Protein AF-A0AAP0MZZ5-F1 (afdb_monomer_lite)

Foldseek 3Di:
DDDDDDDPDPPPDDDDQDPVCVVVVVGPDDPVPPDDDDPDDDDDDDDDDDDDDDDDDDDDDDDPDDPPDPDCPVVDDPPDPPPPDDDPDDPVPDDPPPPPPQPPVRVVVVVVVVVVVVVVVCLVVLNDPVSVVVVVVVVVVVVVVVVVVVVVVVVVVVVVVVVVVVVVVVVVVVVVVVVVVVVVVVVVVVVVVVVVVD

Structure (mmCIF, N/CA/C/O backbone):
data_AF-A0AAP0MZZ5-F1
#
_entry.id   AF-A0AAP0MZZ5-F1
#
loop_
_atom_site.group_PDB
_atom_site.id
_atom_site.type_symbol
_atom_site.label_atom_id
_atom_site.label_alt_id
_atom_site.label_comp_id
_atom_site.label_asym_id
_atom_site.label_entity_id
_atom_site.label_seq_id
_atom_site.pdbx_PDB_ins_code
_atom_site.Cartn_x
_atom_site.Cartn_y
_atom_site.Cartn_z
_atom_site.occupancy
_atom_site.B_iso_or_equiv
_atom_site.auth_seq_id
_atom_site.auth_comp_id
_atom_site.auth_asym_id
_atom_site.auth_atom_id
_atom_site.pdbx_PDB_model_num
ATOM 1 N N . MET A 1 1 ? 28.006 -29.668 0.188 1.00 57.88 1 MET A N 1
ATOM 2 C CA . MET A 1 1 ? 26.556 -29.628 0.490 1.00 57.88 1 MET A CA 1
ATOM 3 C C . MET A 1 1 ? 25.792 -30.106 -0.740 1.00 57.88 1 MET A C 1
ATOM 5 O O . MET A 1 1 ? 25.868 -29.450 -1.772 1.00 57.88 1 MET A O 1
ATOM 9 N N . GLY A 1 2 ? 25.145 -31.272 -0.679 1.00 54.59 2 GLY A N 1
ATOM 10 C CA . GLY A 1 2 ? 24.440 -31.849 -1.829 1.00 54.59 2 GLY A CA 1
ATOM 11 C C . GLY A 1 2 ? 23.126 -31.117 -2.100 1.00 54.59 2 GLY A C 1
ATOM 12 O O . GLY A 1 2 ? 22.196 -31.213 -1.307 1.00 54.59 2 GLY A O 1
ATOM 13 N N . ARG A 1 3 ? 23.039 -30.373 -3.208 1.00 67.75 3 ARG A N 1
ATOM 14 C CA . ARG A 1 3 ? 21.778 -29.770 -3.660 1.00 67.75 3 ARG A CA 1
ATOM 15 C C . ARG A 1 3 ? 21.001 -30.814 -4.463 1.00 67.75 3 ARG A C 1
ATOM 17 O O . ARG A 1 3 ? 21.426 -31.205 -5.546 1.00 67.75 3 ARG A O 1
ATOM 24 N N . GLY A 1 4 ? 19.899 -31.307 -3.899 1.00 72.94 4 GLY A N 1
ATOM 25 C CA . GLY A 1 4 ? 19.034 -32.300 -4.540 1.00 72.94 4 GLY A CA 1
ATOM 26 C C . GLY A 1 4 ? 18.416 -31.791 -5.849 1.00 72.94 4 GLY A C 1
ATOM 27 O O . GLY A 1 4 ? 18.113 -30.607 -5.986 1.00 72.94 4 GLY A O 1
ATOM 28 N N . LYS A 1 5 ? 18.220 -32.699 -6.817 1.00 71.44 5 LYS A N 1
ATOM 29 C CA . LYS A 1 5 ? 17.565 -32.411 -8.105 1.00 71.44 5 LYS A CA 1
ATOM 30 C C . LYS A 1 5 ? 16.098 -32.020 -7.883 1.00 71.44 5 LYS A C 1
ATOM 32 O O . LYS A 1 5 ? 15.286 -32.847 -7.470 1.00 71.44 5 LYS A O 1
ATOM 37 N N . PHE A 1 6 ? 15.762 -30.769 -8.190 1.00 70.62 6 PHE A N 1
ATOM 38 C CA . PHE A 1 6 ? 14.401 -30.235 -8.152 1.00 70.62 6 PHE A CA 1
ATOM 39 C C . PHE A 1 6 ? 13.518 -30.950 -9.189 1.00 70.62 6 PHE A C 1
ATOM 41 O O . PHE A 1 6 ? 13.798 -30.916 -10.388 1.00 70.62 6 PHE A O 1
ATOM 48 N N . LYS A 1 7 ? 12.456 -31.630 -8.738 1.00 71.81 7 LYS A N 1
ATOM 49 C CA . LYS A 1 7 ? 11.465 -32.253 -9.625 1.00 71.81 7 LYS A CA 1
ATOM 50 C C . LYS A 1 7 ? 10.518 -31.165 -10.138 1.00 71.81 7 LYS A C 1
ATOM 52 O O . LYS A 1 7 ? 9.590 -30.783 -9.437 1.00 71.81 7 LYS A O 1
ATOM 57 N N . GLY A 1 8 ? 10.741 -30.695 -11.363 1.00 64.88 8 GLY A N 1
ATOM 58 C CA . GLY A 1 8 ? 9.966 -29.636 -12.025 1.00 64.88 8 GLY A CA 1
ATOM 59 C C . GLY A 1 8 ? 8.551 -30.023 -12.470 1.00 64.88 8 GLY A C 1
ATOM 60 O O . GLY A 1 8 ? 8.112 -29.575 -13.524 1.00 64.88 8 GLY A O 1
ATOM 61 N N . LYS A 1 9 ? 7.825 -30.859 -11.715 1.00 74.25 9 LYS A N 1
ATOM 62 C CA . LYS A 1 9 ? 6.384 -30.981 -11.966 1.00 74.25 9 LYS A CA 1
ATOM 63 C C . LYS A 1 9 ? 5.712 -29.731 -11.391 1.00 74.25 9 LYS A C 1
ATOM 65 O O . LYS A 1 9 ? 5.984 -29.423 -10.229 1.00 74.25 9 LYS A O 1
ATOM 70 N N . PRO A 1 10 ? 4.854 -29.024 -12.148 1.00 69.50 10 PRO A N 1
ATOM 71 C CA . PRO A 1 10 ? 4.054 -27.951 -11.583 1.00 69.50 10 PRO A CA 1
ATOM 72 C C . PRO A 1 10 ? 3.202 -28.582 -10.487 1.00 69.50 10 PRO A C 1
ATOM 74 O O . PRO A 1 10 ? 2.334 -29.411 -10.760 1.00 69.50 10 PRO A O 1
ATOM 77 N N . THR A 1 11 ? 3.516 -28.273 -9.230 1.00 68.19 11 THR A N 1
ATOM 78 C CA . THR A 1 11 ? 2.651 -28.585 -8.094 1.00 68.19 11 THR A CA 1
ATOM 79 C C . THR A 1 11 ? 1.260 -28.111 -8.478 1.00 68.19 11 THR A C 1
ATOM 81 O O . THR A 1 11 ? 1.087 -26.917 -8.719 1.00 68.19 11 THR A O 1
ATOM 84 N N . GLY A 1 12 ? 0.326 -29.056 -8.640 1.00 70.88 12 GLY A N 1
ATOM 85 C CA . GLY A 1 12 ? -1.012 -28.791 -9.162 1.00 70.88 12 GLY A CA 1
ATOM 86 C C . GLY A 1 12 ? -1.601 -27.545 -8.515 1.00 70.88 12 GLY A C 1
ATOM 87 O O . GLY A 1 12 ? -1.450 -27.352 -7.305 1.00 70.88 12 GLY A O 1
ATOM 88 N N . GLN A 1 13 ? -2.194 -26.674 -9.335 1.00 73.88 13 GLN A N 1
ATOM 89 C CA . GLN A 1 13 ? -2.745 -25.411 -8.861 1.00 73.88 13 GLN A CA 1
ATOM 90 C C . GLN A 1 13 ? -3.682 -25.677 -7.682 1.00 73.88 13 GLN A C 1
ATOM 92 O O . GLN A 1 13 ? -4.690 -26.375 -7.811 1.00 73.88 13 GLN A O 1
ATOM 97 N N . ARG A 1 14 ? -3.313 -25.147 -6.514 1.00 74.88 14 ARG A N 1
ATOM 98 C CA . ARG A 1 14 ? -4.142 -25.219 -5.316 1.00 74.88 14 ARG A CA 1
ATOM 99 C C . ARG A 1 14 ? -5.280 -24.228 -5.509 1.00 74.88 14 ARG A C 1
ATOM 101 O O . ARG A 1 14 ? -5.053 -23.025 -5.501 1.00 74.88 14 ARG A O 1
ATOM 108 N N . GLN A 1 15 ? -6.477 -24.751 -5.734 1.00 74.81 15 GLN A N 1
ATOM 109 C CA . GLN A 1 15 ? -7.699 -23.958 -5.773 1.00 74.81 15 GLN A CA 1
ATOM 110 C C . GLN A 1 15 ? -8.111 -23.697 -4.323 1.00 74.81 15 GLN A C 1
ATOM 112 O O . GLN A 1 15 ? -8.505 -24.628 -3.618 1.00 74.81 15 GLN A O 1
ATOM 117 N N . PHE A 1 16 ? -7.948 -22.461 -3.862 1.00 78.44 16 PHE A N 1
ATOM 118 C CA . PHE A 1 16 ? -8.482 -22.020 -2.578 1.00 78.44 16 PHE A CA 1
ATOM 119 C C . PHE A 1 16 ? -9.915 -21.541 -2.800 1.00 78.44 16 PHE A C 1
ATOM 121 O O . PHE A 1 16 ? -10.181 -20.866 -3.789 1.00 78.44 16 PHE A O 1
ATOM 128 N N . SER A 1 17 ? -10.838 -21.909 -1.911 1.00 84.94 17 SER A N 1
ATOM 129 C CA . SER A 1 17 ? -12.197 -21.365 -1.945 1.00 84.94 17 SER A CA 1
ATOM 130 C C . SER A 1 17 ? -12.145 -19.862 -1.699 1.00 84.94 17 SER A C 1
ATOM 132 O O . SER A 1 17 ? -11.552 -19.430 -0.705 1.00 84.94 17 SER A O 1
ATOM 134 N N . THR A 1 18 ? -12.753 -19.086 -2.590 1.00 86.12 18 THR A N 1
ATOM 135 C CA . THR A 1 18 ? -12.927 -17.644 -2.396 1.00 86.12 18 THR A CA 1
ATOM 136 C C . THR A 1 18 ? -14.015 -17.381 -1.345 1.00 86.12 18 THR A C 1
ATOM 138 O O . THR A 1 18 ? -14.820 -18.275 -1.068 1.00 86.12 18 THR A O 1
ATOM 141 N N . PRO A 1 19 ? -14.058 -16.192 -0.715 1.00 80.44 19 PRO A N 1
ATOM 142 C CA . PRO A 1 19 ? -15.137 -15.849 0.215 1.00 80.44 19 PRO A CA 1
ATOM 143 C C . PRO A 1 19 ? -16.525 -15.933 -0.442 1.00 80.44 19 PRO A C 1
ATOM 145 O O . PRO A 1 19 ? -17.467 -16.404 0.190 1.00 80.44 19 PRO A O 1
ATOM 148 N N . GLU A 1 20 ? -16.636 -15.581 -1.725 1.00 78.06 20 GLU A N 1
ATOM 149 C CA . GLU A 1 20 ? -17.871 -15.715 -2.508 1.00 78.06 20 GLU A CA 1
ATOM 150 C C . GLU A 1 20 ? -18.295 -17.188 -2.671 1.00 78.06 20 GLU A C 1
ATOM 152 O O . GLU A 1 20 ? -19.466 -17.512 -2.489 1.00 78.06 20 GLU A O 1
ATOM 157 N N . ASP A 1 21 ? -17.350 -18.111 -2.892 1.00 81.31 21 ASP A N 1
ATOM 158 C CA . ASP A 1 21 ? -17.635 -19.558 -2.982 1.00 81.31 21 ASP A CA 1
ATOM 159 C C . ASP A 1 21 ? -18.078 -20.175 -1.643 1.00 81.31 21 ASP A C 1
ATOM 161 O O . ASP A 1 21 ? -18.761 -21.206 -1.603 1.00 81.31 21 ASP A O 1
ATOM 165 N N . ILE A 1 22 ? -17.637 -19.588 -0.525 1.00 78.94 22 ILE A N 1
ATOM 166 C CA . ILE A 1 22 ? -18.032 -20.019 0.821 1.00 78.94 22 ILE A CA 1
ATOM 167 C C . ILE A 1 22 ? -19.479 -19.594 1.090 1.00 78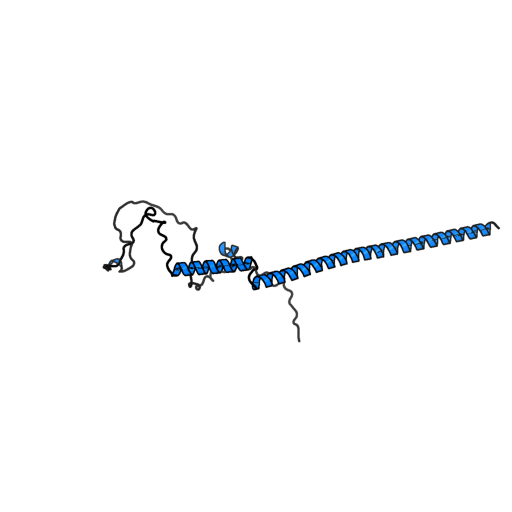.94 22 ILE A C 1
ATOM 169 O O . ILE A 1 22 ? -20.260 -20.422 1.563 1.00 78.94 22 ILE A O 1
ATOM 173 N N . LEU A 1 23 ? -19.843 -18.358 0.728 1.00 77.31 23 LEU A N 1
ATOM 174 C CA . LEU A 1 23 ? -21.210 -17.831 0.832 1.00 77.31 23 LEU A CA 1
ATOM 175 C C . LEU A 1 23 ? -22.181 -18.567 -0.101 1.00 77.31 23 LEU A C 1
ATOM 177 O O . LEU A 1 23 ? -23.267 -18.953 0.320 1.00 77.31 23 LEU A O 1
ATOM 181 N N . ALA A 1 24 ? -21.761 -18.854 -1.335 1.00 82.69 24 ALA A N 1
ATOM 182 C CA . ALA A 1 24 ? -22.555 -19.605 -2.308 1.00 82.69 24 ALA A CA 1
ATOM 183 C C . ALA A 1 24 ? -22.687 -21.107 -1.975 1.00 82.69 24 ALA A C 1
ATOM 185 O O . ALA A 1 24 ? -23.374 -21.846 -2.680 1.00 82.69 24 ALA A O 1
ATOM 186 N N . GLY A 1 25 ? -21.997 -21.604 -0.940 1.00 75.12 25 GLY A N 1
ATOM 187 C CA . GLY A 1 25 ? -22.041 -23.012 -0.538 1.00 75.12 25 GLY A CA 1
ATOM 188 C C . GLY A 1 25 ? -21.439 -23.995 -1.555 1.00 75.12 25 GLY A C 1
ATOM 189 O O . GLY A 1 25 ? -21.526 -25.210 -1.357 1.00 75.12 25 GLY A O 1
ATOM 190 N N . THR A 1 26 ? -20.799 -23.496 -2.617 1.00 78.38 26 THR A N 1
ATOM 191 C CA . THR A 1 26 ? -20.105 -24.270 -3.664 1.00 78.38 26 THR A CA 1
ATOM 192 C C . THR A 1 26 ? -18.665 -24.615 -3.281 1.00 78.38 26 THR A C 1
ATOM 194 O O . THR A 1 26 ? -17.947 -25.262 -4.051 1.00 78.38 26 THR A O 1
ATOM 197 N N . SER A 1 27 ? -18.228 -24.214 -2.081 1.00 76.12 27 SER A N 1
ATOM 198 C CA . SER A 1 27 ? -16.890 -24.506 -1.576 1.00 76.12 27 SER A CA 1
ATOM 199 C C . SER A 1 27 ? -16.548 -26.000 -1.682 1.00 76.12 27 SER A C 1
ATOM 201 O O . SER A 1 27 ? -17.336 -26.883 -1.341 1.00 76.12 27 SER A O 1
ATOM 203 N N . ARG A 1 28 ? -15.315 -26.302 -2.103 1.00 70.75 28 ARG A N 1
ATOM 204 C CA . ARG A 1 28 ? -14.790 -27.676 -2.236 1.00 70.75 28 ARG A CA 1
ATOM 205 C C . ARG A 1 28 ? -14.528 -28.366 -0.886 1.00 70.75 28 ARG A C 1
ATOM 207 O O . ARG A 1 28 ? -13.873 -29.408 -0.843 1.00 70.75 28 ARG A O 1
ATOM 214 N N . ARG A 1 29 ? -14.977 -27.779 0.228 1.00 70.25 29 ARG A N 1
ATOM 215 C CA . ARG A 1 29 ? -14.781 -28.318 1.575 1.00 70.25 29 ARG A CA 1
ATOM 216 C C . ARG A 1 29 ? -15.769 -29.473 1.803 1.00 70.25 29 ARG A C 1
ATOM 218 O O . ARG A 1 29 ? -16.969 -29.288 1.609 1.00 70.25 29 ARG A O 1
ATOM 225 N N . PRO A 1 30 ? -15.309 -30.661 2.234 1.00 71.44 30 PRO A N 1
ATOM 226 C CA . PRO A 1 30 ? -16.205 -31.784 2.490 1.00 71.44 30 PRO A CA 1
ATOM 227 C C . PRO A 1 30 ? -17.208 -31.432 3.597 1.00 71.44 30 PRO A C 1
ATOM 229 O O . PRO A 1 30 ? -16.825 -30.977 4.677 1.00 71.44 30 PRO A O 1
ATOM 232 N N . ARG A 1 31 ? -18.502 -31.673 3.333 1.00 63.31 31 ARG A N 1
ATOM 233 C CA . ARG A 1 31 ? -19.625 -31.401 4.256 1.00 63.31 31 ARG A CA 1
ATOM 234 C C . ARG A 1 31 ? -19.477 -32.088 5.624 1.00 63.31 31 ARG A C 1
ATOM 236 O O . ARG A 1 31 ? -20.046 -31.612 6.597 1.00 63.31 31 ARG A O 1
ATOM 243 N N . THR A 1 32 ? -18.687 -33.157 5.709 1.00 63.19 32 THR A N 1
ATOM 244 C CA . THR A 1 32 ? -18.402 -33.917 6.939 1.00 63.19 32 THR A CA 1
ATOM 245 C C . THR A 1 32 ? -17.415 -33.227 7.883 1.00 63.19 32 THR A C 1
ATOM 247 O O . THR A 1 32 ? -17.332 -33.601 9.046 1.00 63.19 32 THR A O 1
ATOM 250 N N . PHE A 1 33 ? -16.695 -32.196 7.424 1.00 59.09 33 PHE A N 1
ATOM 251 C CA . PHE A 1 33 ? -15.831 -31.370 8.277 1.00 59.09 33 PHE A CA 1
ATOM 252 C C . PHE A 1 33 ? -16.601 -30.199 8.915 1.00 59.09 33 PHE A C 1
ATOM 254 O O . PHE A 1 33 ? -16.008 -29.213 9.353 1.00 59.09 33 PHE A O 1
ATOM 261 N N . LYS A 1 34 ? -17.937 -30.252 8.941 1.00 64.62 34 LYS A N 1
ATOM 262 C CA . LYS A 1 34 ? -18.728 -29.437 9.864 1.00 64.62 34 LYS A CA 1
ATOM 263 C C . LYS A 1 34 ? -18.591 -30.070 11.247 1.00 64.62 34 LYS A C 1
ATOM 265 O O . LYS A 1 34 ? -19.308 -31.011 11.560 1.00 64.62 34 LYS A O 1
ATOM 270 N N . ARG A 1 35 ? -17.629 -29.600 12.040 1.00 54.31 35 ARG A N 1
ATOM 271 C CA . ARG A 1 35 ? -17.485 -30.026 13.431 1.00 54.31 35 ARG A CA 1
ATOM 272 C C . ARG A 1 35 ? -17.121 -28.843 14.321 1.00 54.31 35 ARG A C 1
ATOM 274 O O . ARG A 1 35 ? -16.021 -28.315 14.224 1.00 54.31 35 ARG A O 1
ATOM 281 N N . GLU A 1 36 ? -18.122 -28.425 15.093 1.00 49.75 36 GLU A N 1
ATOM 282 C CA . GLU A 1 36 ? -18.044 -28.147 16.532 1.00 49.75 36 GLU A CA 1
ATOM 283 C C . GLU A 1 36 ? -16.754 -27.454 16.999 1.00 49.75 36 GLU A C 1
ATOM 285 O O . GLU A 1 36 ? -15.816 -28.136 17.396 1.00 49.75 36 GLU A O 1
ATOM 290 N N . GLN A 1 37 ? -16.717 -26.118 16.947 1.00 41.78 37 GLN A N 1
ATOM 291 C CA . GLN A 1 37 ? -16.046 -25.212 17.903 1.00 41.78 37 GLN A CA 1
ATOM 292 C C . GLN A 1 37 ? -15.853 -23.836 17.258 1.00 41.78 37 GLN A C 1
ATOM 294 O O . GLN A 1 37 ? -14.866 -23.595 16.570 1.00 41.78 37 GLN A O 1
ATOM 299 N N . ALA A 1 38 ? -16.816 -22.946 17.491 1.00 41.69 38 ALA A N 1
ATOM 300 C CA . ALA A 1 38 ? -16.606 -21.502 17.626 1.00 41.69 38 ALA A CA 1
ATOM 301 C C . ALA A 1 38 ? -17.896 -20.860 18.171 1.00 41.69 38 ALA A C 1
ATOM 303 O O . ALA A 1 38 ? -18.419 -19.905 17.615 1.00 41.69 38 ALA A O 1
ATOM 304 N N . GLU A 1 39 ? -18.439 -21.431 19.246 1.00 42.53 39 GLU A N 1
ATOM 305 C CA . GLU A 1 39 ? -19.381 -20.743 20.128 1.00 42.53 39 GLU A CA 1
ATOM 306 C C . GLU A 1 39 ? -18.532 -20.112 21.242 1.00 42.53 39 GLU A C 1
ATOM 308 O O . GLU A 1 39 ? -18.258 -20.762 22.245 1.00 42.53 39 GLU A O 1
ATOM 313 N N . HIS A 1 40 ? -18.005 -18.902 21.027 1.00 33.03 40 HIS A N 1
ATOM 314 C CA . HIS A 1 40 ? -17.768 -17.927 22.098 1.00 33.03 40 HIS A CA 1
ATOM 315 C C . HIS A 1 40 ? -17.440 -16.541 21.511 1.00 33.03 40 HIS A C 1
ATOM 317 O O . HIS A 1 40 ? -16.459 -16.404 20.782 1.00 33.03 40 HIS A O 1
ATOM 323 N N . VAL A 1 41 ? -18.229 -15.549 21.953 1.00 31.48 41 VAL A N 1
ATOM 324 C CA . VAL A 1 41 ? -18.096 -14.078 21.827 1.00 31.48 41 VAL A CA 1
ATOM 325 C C . VAL A 1 41 ? -18.548 -13.522 20.461 1.00 31.48 41 VAL A C 1
ATOM 327 O O . VAL A 1 41 ? -17.812 -13.615 19.486 1.00 31.48 41 VAL A O 1
ATOM 330 N N . GLU A 1 42 ? -19.847 -13.204 20.302 1.00 35.06 42 GLU A N 1
ATOM 331 C CA . GLU A 1 42 ? -20.454 -11.840 20.406 1.00 35.06 42 GLU A CA 1
ATOM 332 C C . GLU A 1 42 ? -19.934 -10.879 19.307 1.00 35.06 42 GLU A C 1
ATOM 334 O O . GLU A 1 42 ? -18.730 -10.711 19.180 1.00 35.06 42 GLU A O 1
ATOM 339 N N . GLU A 1 43 ? -20.713 -10.221 18.436 1.00 33.94 43 G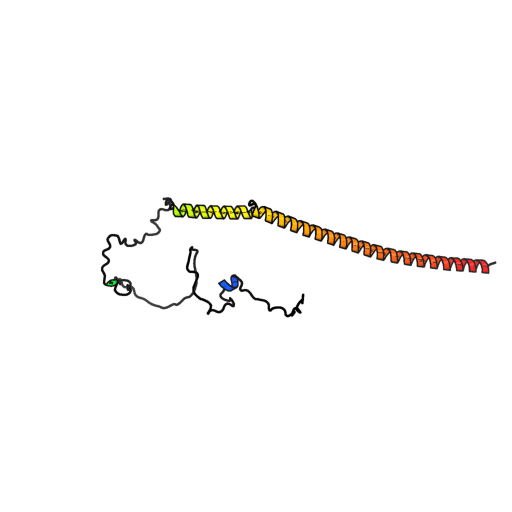LU A N 1
ATOM 340 C CA . GLU A 1 43 ? -22.113 -9.764 18.441 1.00 33.94 43 GLU A CA 1
ATOM 341 C C . GLU A 1 43 ? -22.576 -9.434 16.990 1.00 33.94 43 GLU A C 1
ATOM 343 O O . GLU A 1 43 ? -21.830 -8.846 16.213 1.00 33.94 43 GLU A O 1
ATOM 348 N N . VAL A 1 44 ? -23.819 -9.828 16.674 1.00 37.59 44 VAL A N 1
ATOM 349 C CA . VAL A 1 44 ? -24.892 -9.168 15.880 1.00 37.59 44 VAL A CA 1
ATOM 350 C C . VAL A 1 44 ? -24.585 -8.445 14.546 1.00 37.59 44 VAL A C 1
ATOM 352 O O . VAL A 1 44 ? -24.041 -7.347 14.510 1.00 37.59 44 VAL A O 1
ATOM 355 N N . SER A 1 45 ? -25.139 -8.977 13.446 1.00 29.17 45 SER A N 1
ATOM 356 C CA . SER A 1 45 ? -25.980 -8.222 12.487 1.00 29.17 45 SER A CA 1
ATOM 357 C C . SER A 1 45 ? -26.732 -9.175 11.541 1.00 29.17 45 SER A C 1
ATOM 359 O O . SER A 1 45 ? -26.111 -10.001 10.879 1.00 29.17 45 SER A O 1
ATOM 361 N N . GLU A 1 46 ? -28.068 -9.075 11.590 1.00 35.31 46 GLU A N 1
ATOM 362 C CA . GLU A 1 46 ? -29.048 -9.085 10.479 1.00 35.31 46 GLU A CA 1
ATOM 363 C C . GLU A 1 46 ? -28.796 -10.075 9.320 1.00 35.31 46 GLU A C 1
ATOM 365 O O . GLU A 1 46 ? -27.840 -9.958 8.565 1.00 35.31 46 GLU A O 1
ATOM 370 N N . ASP A 1 47 ? -29.552 -11.161 9.183 1.00 29.78 47 ASP A N 1
ATOM 371 C CA . ASP A 1 47 ? -30.958 -11.281 8.759 1.00 29.78 47 ASP A CA 1
ATOM 372 C C . ASP A 1 47 ? -31.056 -11.813 7.316 1.00 29.78 47 ASP A C 1
ATOM 374 O O . ASP A 1 47 ? -30.384 -11.360 6.393 1.00 29.78 47 ASP A O 1
ATOM 378 N N . GLU A 1 48 ? -31.979 -12.762 7.187 1.00 35.53 48 GLU A N 1
ATOM 379 C CA . GLU A 1 48 ? -32.754 -13.146 6.008 1.00 35.53 48 GLU A CA 1
ATOM 380 C C . GLU A 1 48 ? -32.353 -14.279 5.037 1.00 35.53 48 GLU A C 1
ATOM 382 O O . GLU A 1 48 ? -31.292 -14.334 4.416 1.00 35.53 48 GLU A O 1
ATOM 387 N N . ALA A 1 49 ? -33.406 -15.087 4.838 1.00 32.72 49 ALA A N 1
ATOM 388 C CA . ALA A 1 49 ? -33.829 -15.830 3.656 1.00 32.72 49 ALA A CA 1
ATOM 389 C C . ALA A 1 49 ? -33.161 -17.175 3.299 1.00 32.72 49 ALA A C 1
ATOM 391 O O . ALA A 1 49 ? -32.151 -17.249 2.603 1.00 32.72 49 ALA A O 1
ATOM 392 N N . ALA A 1 50 ? -33.866 -18.274 3.607 1.00 32.78 50 ALA A N 1
ATOM 393 C CA . ALA A 1 50 ? -34.808 -18.908 2.661 1.00 32.78 50 ALA A CA 1
ATOM 394 C C . ALA A 1 50 ? -34.919 -20.430 2.885 1.00 32.78 50 ALA A C 1
ATOM 396 O O . ALA A 1 50 ? -33.912 -21.138 2.918 1.00 32.78 50 ALA A O 1
ATOM 397 N N . GLY A 1 51 ? -36.149 -20.950 2.946 1.00 31.03 51 GLY A N 1
ATOM 398 C CA . GLY A 1 51 ? -36.399 -22.391 2.867 1.00 31.03 51 GLY A CA 1
ATOM 399 C C . GLY A 1 51 ? -37.782 -22.807 3.351 1.00 31.03 51 GLY A C 1
ATOM 400 O O . GLY A 1 51 ? -37.912 -23.307 4.458 1.00 31.03 51 GLY A O 1
ATOM 401 N N . GLU A 1 52 ? -38.781 -22.558 2.509 1.00 33.97 52 GLU A N 1
ATOM 402 C CA . GLU A 1 52 ? -40.200 -22.905 2.633 1.00 33.97 52 GLU A CA 1
ATOM 403 C C . GLU A 1 52 ? -40.478 -24.361 3.047 1.00 33.97 52 GLU A C 1
ATOM 405 O O . GLU A 1 52 ? -39.901 -25.291 2.487 1.00 33.97 52 GLU A O 1
ATOM 410 N N . GLU A 1 53 ? -41.503 -24.558 3.880 1.00 29.73 53 GLU A N 1
ATOM 411 C CA . GLU A 1 53 ? -42.467 -25.639 3.662 1.00 29.73 53 GLU A CA 1
ATOM 412 C C . GLU A 1 53 ? -43.884 -25.185 4.050 1.00 29.73 53 GLU A C 1
ATOM 414 O O . GLU A 1 53 ? -44.163 -24.734 5.158 1.00 29.73 53 GLU A O 1
ATOM 419 N N . SER A 1 54 ? -44.743 -25.233 3.035 1.00 39.19 54 SER A N 1
ATOM 420 C CA . SER A 1 54 ? -46.151 -24.853 3.003 1.00 39.19 54 SER A CA 1
ATOM 421 C C . SER A 1 54 ? -47.036 -26.012 3.469 1.00 39.19 54 SER A C 1
ATOM 423 O O . SER A 1 54 ? -46.775 -27.160 3.109 1.00 39.19 54 SER A O 1
ATOM 425 N N . GLY A 1 55 ? -48.112 -25.703 4.200 1.00 34.12 55 GLY A N 1
ATOM 426 C CA . GLY A 1 55 ? -49.207 -26.629 4.499 1.00 34.12 55 GLY A CA 1
ATOM 427 C C . GLY A 1 55 ? -50.294 -26.008 5.389 1.00 34.12 55 GLY A C 1
ATOM 428 O O . GLY A 1 55 ? -50.094 -25.908 6.594 1.00 34.12 55 GLY A O 1
ATOM 429 N N . GLU A 1 56 ? -51.378 -25.534 4.751 1.00 34.62 56 GLU A N 1
ATOM 430 C CA . GLU A 1 56 ? -52.824 -25.682 5.082 1.00 34.62 56 GLU A CA 1
ATOM 431 C C . GLU A 1 56 ? -53.209 -26.142 6.517 1.00 34.62 56 GLU A C 1
ATOM 433 O O . GLU A 1 56 ? -52.595 -27.043 7.066 1.00 34.62 56 GLU A O 1
ATOM 438 N N . GLU A 1 57 ? -54.260 -25.695 7.216 1.00 31.50 57 GLU A N 1
ATOM 439 C CA . GLU A 1 57 ? -55.528 -25.020 6.906 1.00 31.50 57 GLU A CA 1
ATOM 440 C C . GLU A 1 57 ? -56.205 -24.658 8.259 1.00 31.50 57 GLU A C 1
ATOM 442 O O . GLU A 1 57 ? -56.066 -25.402 9.225 1.00 31.50 57 GLU A O 1
ATOM 447 N N . SER A 1 58 ? -56.969 -23.559 8.286 1.00 36.16 58 SER A N 1
ATOM 448 C CA . SER A 1 58 ? -58.240 -23.328 9.014 1.00 36.16 58 SER A CA 1
ATOM 449 C C . SER A 1 58 ? -58.405 -23.604 10.528 1.00 36.16 58 SER A C 1
ATOM 451 O O . SER A 1 58 ? -58.230 -24.713 11.026 1.00 36.16 58 SER A O 1
ATOM 453 N N . GLY A 1 59 ? -58.956 -22.597 11.227 1.00 31.81 59 GLY A N 1
ATOM 454 C CA . GLY A 1 59 ? -59.805 -22.803 12.408 1.00 31.81 59 GLY A CA 1
ATOM 455 C C . GLY A 1 59 ? -59.655 -21.755 13.511 1.00 31.81 59 GLY A C 1
ATOM 456 O O . GLY A 1 59 ? -58.874 -21.947 14.439 1.00 31.81 59 GLY A O 1
ATOM 457 N N . GLU A 1 60 ? -60.429 -20.667 13.441 1.00 47.34 60 GLU A N 1
ATOM 458 C CA . GLU A 1 60 ? -60.735 -19.824 14.604 1.00 47.34 60 GLU A CA 1
ATOM 459 C C . GLU A 1 60 ? -61.407 -20.667 15.696 1.00 47.34 60 GLU A C 1
ATOM 461 O O . GLU A 1 60 ? -62.513 -21.151 15.484 1.00 47.34 60 GLU A O 1
ATOM 466 N N . GLU A 1 61 ? -60.802 -20.767 16.883 1.00 32.50 61 GLU A N 1
ATOM 467 C CA . GLU A 1 61 ? -61.577 -20.822 18.125 1.00 32.50 61 GLU A CA 1
ATOM 468 C C . GLU A 1 61 ? -60.729 -20.384 19.325 1.00 32.50 61 GLU A C 1
ATOM 470 O O . GLU A 1 61 ? -59.646 -20.906 19.600 1.00 32.50 61 GLU A O 1
ATOM 475 N N . LEU A 1 62 ? -61.239 -19.369 20.021 1.00 47.84 62 LEU A N 1
ATOM 476 C CA . LEU A 1 62 ? -60.796 -18.900 21.326 1.00 47.84 62 LEU A CA 1
ATOM 477 C C . LEU A 1 62 ? -60.881 -20.037 22.347 1.00 47.84 62 LEU A C 1
ATOM 479 O O . LEU A 1 62 ? -61.917 -20.220 22.972 1.00 47.84 62 LEU A O 1
ATOM 483 N N . GLU A 1 63 ? -59.774 -20.724 22.598 1.00 36.41 63 GLU A N 1
ATOM 484 C CA . GLU A 1 63 ? -59.579 -21.421 23.863 1.00 36.41 63 GLU A CA 1
ATOM 485 C C . GLU A 1 63 ? -58.141 -21.258 24.335 1.00 36.41 63 GLU A C 1
ATOM 487 O O . GLU A 1 63 ? -57.178 -21.425 23.587 1.00 36.41 63 GLU A O 1
ATOM 492 N N . GLU A 1 64 ? -58.036 -20.912 25.612 1.00 46.56 64 GLU A N 1
ATOM 493 C CA . GLU A 1 64 ? -56.857 -20.676 26.434 1.00 46.56 64 GLU A CA 1
ATOM 494 C C . GLU A 1 64 ? -55.973 -21.940 26.515 1.00 46.56 64 GLU A C 1
ATOM 496 O O . GLU A 1 64 ? -55.804 -22.575 27.555 1.00 46.56 64 GLU A O 1
ATOM 501 N N . LYS A 1 65 ? -55.408 -22.366 25.383 1.00 36.88 65 LYS A N 1
ATOM 502 C CA . LYS A 1 65 ? -54.466 -23.478 25.320 1.00 36.88 65 LYS A CA 1
ATOM 503 C C . LYS A 1 65 ? -53.111 -22.969 25.757 1.00 36.88 65 LYS A C 1
ATOM 505 O O . LYS A 1 65 ? -52.348 -22.409 24.976 1.00 36.88 65 LYS A O 1
ATOM 510 N N . SER A 1 66 ? -52.831 -23.210 27.033 1.00 50.94 66 SER A N 1
ATOM 511 C CA . SER A 1 66 ? -51.476 -23.339 27.557 1.00 50.94 66 SER A CA 1
ATOM 512 C C . SER A 1 66 ? -50.549 -23.924 26.484 1.00 50.94 66 SER A C 1
ATOM 514 O O . SER A 1 66 ? -50.679 -25.080 26.073 1.00 50.94 66 SER A O 1
ATOM 516 N N . GLU A 1 67 ? -49.631 -23.092 25.986 1.00 57.28 67 GLU A N 1
ATOM 517 C CA . GLU A 1 67 ? -48.507 -23.535 25.170 1.00 57.28 67 GLU A CA 1
ATOM 518 C C . GLU A 1 67 ? -47.906 -24.749 25.871 1.00 57.28 67 GLU A C 1
ATOM 520 O O . GLU A 1 67 ? -47.584 -24.668 27.057 1.00 57.28 67 GLU A O 1
ATOM 525 N N . ARG A 1 68 ? -47.855 -25.894 25.182 1.00 58.72 68 ARG A N 1
ATOM 526 C CA . ARG A 1 68 ? -47.492 -27.195 25.759 1.00 58.72 68 ARG A CA 1
ATOM 527 C C . ARG A 1 68 ? -46.116 -27.100 26.424 1.00 58.72 68 ARG A C 1
ATOM 529 O O . ARG A 1 68 ? -45.087 -27.297 25.777 1.00 58.72 68 ARG A O 1
ATOM 536 N N . ARG A 1 69 ? -46.090 -26.774 27.717 1.00 65.31 69 ARG A N 1
ATOM 537 C CA . ARG A 1 69 ? -44.855 -26.676 28.493 1.00 65.31 69 ARG A CA 1
ATOM 538 C C . ARG A 1 69 ? -44.288 -28.080 28.613 1.00 65.31 69 ARG A C 1
ATOM 540 O O . ARG A 1 69 ? -45.008 -29.029 28.915 1.00 65.31 69 ARG A O 1
ATOM 547 N N . LYS A 1 70 ? -43.004 -28.230 28.308 1.00 72.19 70 LYS A N 1
ATOM 548 C CA . LYS A 1 70 ? -42.350 -29.540 28.280 1.00 72.19 70 LYS A CA 1
ATOM 549 C C . LYS A 1 70 ? -42.294 -30.112 29.702 1.00 72.19 70 LYS A C 1
ATOM 551 O O . LYS A 1 70 ? -41.826 -29.457 30.630 1.00 72.19 70 LYS A O 1
ATOM 556 N N . GLY A 1 71 ? -42.751 -31.353 29.863 1.00 72.06 71 GLY A N 1
ATOM 557 C CA . GLY A 1 71 ? -42.659 -32.099 31.122 1.00 72.06 71 GLY A CA 1
ATOM 558 C C . GLY A 1 71 ? -43.599 -31.597 32.226 1.00 72.06 71 GLY A C 1
ATOM 559 O O . GLY A 1 71 ? -44.738 -31.223 31.975 1.00 72.06 71 GLY A O 1
ATOM 560 N N . THR A 1 72 ? -43.127 -31.606 33.473 1.00 67.88 72 THR A N 1
ATOM 561 C CA . THR A 1 72 ? -43.916 -31.283 34.681 1.00 67.88 72 THR A CA 1
ATOM 562 C C . THR A 1 72 ? -44.111 -29.782 34.925 1.00 67.88 72 THR A C 1
ATOM 564 O O . THR A 1 72 ? -44.758 -29.391 35.893 1.00 67.88 72 THR A O 1
ATOM 567 N N . GLN A 1 73 ? -43.596 -28.924 34.039 1.00 67.44 73 GLN A N 1
ATOM 568 C CA . GLN A 1 73 ? -43.653 -27.460 34.154 1.00 67.44 73 GLN A CA 1
ATOM 569 C C . GLN A 1 73 ? -45.077 -26.878 34.118 1.00 67.44 73 GLN A C 1
ATOM 571 O O . GLN A 1 73 ? -45.270 -25.730 34.508 1.00 67.44 73 GLN A O 1
ATOM 576 N N . GLY A 1 74 ? -46.064 -27.641 33.636 1.00 67.94 74 GLY A N 1
ATOM 577 C CA . GLY A 1 74 ? -47.480 -27.264 33.689 1.00 67.94 74 GLY A CA 1
ATOM 578 C C . GLY A 1 74 ? -48.187 -27.642 34.996 1.00 67.94 74 GLY A C 1
ATOM 579 O O . GLY A 1 74 ? -49.256 -27.112 35.265 1.00 67.94 74 GLY A O 1
ATOM 580 N N . LEU A 1 75 ? -47.602 -28.537 35.804 1.00 73.88 75 LEU A N 1
ATOM 581 C CA . LEU A 1 75 ? -48.208 -29.046 37.042 1.00 73.88 75 LEU A CA 1
ATOM 582 C C . LEU A 1 75 ? -47.811 -28.222 38.280 1.00 73.88 75 LEU A C 1
ATOM 584 O O . LEU A 1 75 ? -48.455 -28.317 39.318 1.00 73.88 75 LEU A O 1
ATOM 588 N N . ILE A 1 76 ? -46.746 -27.422 38.183 1.00 76.00 76 ILE A N 1
ATOM 589 C CA . ILE A 1 76 ? -46.258 -26.576 39.276 1.00 76.00 76 ILE A CA 1
ATOM 590 C C . ILE A 1 76 ? -46.778 -25.152 39.064 1.00 76.00 76 ILE A C 1
ATOM 592 O O . ILE A 1 76 ? -46.408 -24.480 38.100 1.00 76.00 76 ILE A O 1
ATOM 596 N N . GLU A 1 77 ? -47.612 -24.678 39.988 1.00 75.62 77 GLU A N 1
ATOM 597 C CA . GLU A 1 77 ? -48.096 -23.297 40.014 1.00 75.62 77 GLU A CA 1
ATOM 598 C C . GLU A 1 77 ? -46.945 -22.338 40.356 1.00 75.62 77 GLU A C 1
ATOM 600 O O . GLU A 1 77 ? -46.471 -22.268 41.491 1.00 75.62 77 GLU A O 1
ATOM 605 N N . ILE A 1 78 ? -46.469 -21.583 39.363 1.00 79.69 78 ILE A N 1
ATOM 606 C CA . ILE A 1 78 ? -45.420 -20.576 39.566 1.00 79.69 78 ILE A CA 1
ATOM 607 C C . ILE A 1 78 ? -46.044 -19.331 40.220 1.00 79.69 78 ILE A C 1
ATOM 609 O O . ILE A 1 78 ? -46.396 -18.368 39.541 1.00 79.69 78 ILE A O 1
ATOM 613 N N . ASN A 1 79 ? -46.155 -19.330 41.550 1.00 78.81 79 ASN A N 1
ATOM 614 C CA . ASN A 1 79 ? -46.520 -18.157 42.358 1.00 78.81 79 ASN A CA 1
ATOM 615 C C . ASN A 1 79 ? -45.289 -17.283 42.650 1.00 78.81 79 ASN A C 1
ATOM 617 O O . ASN A 1 79 ? -44.885 -17.097 43.797 1.00 78.81 79 ASN A O 1
ATOM 621 N N . ASN A 1 80 ? -44.649 -16.764 41.599 1.00 82.81 80 ASN A N 1
ATOM 622 C CA . ASN A 1 80 ? -43.576 -15.788 41.763 1.00 82.81 80 ASN A CA 1
ATOM 623 C C . ASN A 1 80 ? -44.167 -14.365 41.691 1.00 82.81 80 ASN A C 1
ATOM 625 O O . ASN A 1 80 ? -44.563 -13.939 40.605 1.00 82.81 80 ASN A O 1
ATOM 629 N N . PRO A 1 81 ? -44.210 -13.608 42.804 1.00 83.06 81 PRO A N 1
ATOM 630 C CA . PRO A 1 81 ? -44.770 -12.255 42.826 1.00 83.06 81 PRO A CA 1
ATOM 631 C C . PRO A 1 81 ? -43.987 -11.253 41.957 1.00 83.06 81 PRO A C 1
ATOM 633 O O . PRO A 1 81 ? -44.532 -10.216 41.592 1.00 83.06 81 PRO A O 1
ATOM 636 N N . ASN A 1 82 ? -42.746 -11.576 41.572 1.00 81.88 82 ASN A N 1
ATOM 637 C CA . ASN A 1 82 ? -41.931 -10.786 40.645 1.00 81.88 82 ASN A CA 1
ATOM 638 C C . ASN A 1 82 ? -42.007 -11.289 39.193 1.00 81.88 82 ASN A C 1
ATOM 640 O O . ASN A 1 82 ? -41.232 -10.839 38.348 1.00 81.88 82 ASN A O 1
ATOM 644 N N . LEU A 1 83 ? -42.906 -12.228 38.872 1.00 82.25 83 LEU A N 1
ATOM 645 C CA . LEU A 1 83 ? -43.118 -12.673 37.496 1.00 82.25 83 LEU A CA 1
ATOM 646 C C . LEU A 1 83 ? -43.896 -11.602 36.725 1.00 82.25 83 LEU A C 1
ATOM 648 O O . LEU A 1 83 ? -45.119 -11.657 36.576 1.00 82.25 83 LEU A O 1
ATOM 652 N N . VAL A 1 84 ? -43.169 -10.596 36.247 1.00 73.88 84 VAL A N 1
ATOM 653 C CA . VAL A 1 84 ? -43.722 -9.546 35.397 1.00 73.88 84 VAL A CA 1
ATOM 654 C C . VAL A 1 84 ? -44.115 -10.180 34.064 1.00 73.88 84 VAL A C 1
ATOM 656 O O . VAL A 1 84 ? -43.266 -10.540 33.254 1.00 73.88 84 VAL A O 1
ATOM 659 N N . LYS A 1 85 ? -45.421 -10.345 33.837 1.00 76.31 85 LYS A N 1
ATOM 660 C CA . LYS A 1 85 ? -45.957 -10.774 32.540 1.00 76.31 85 LYS A CA 1
ATOM 661 C C . LYS A 1 85 ? -45.599 -9.710 31.502 1.00 76.31 85 LYS A C 1
ATOM 663 O O . LYS A 1 85 ? -45.881 -8.530 31.723 1.00 76.31 85 LYS A O 1
ATOM 668 N N . ALA A 1 86 ? -44.989 -10.116 30.390 1.00 78.75 86 ALA A N 1
ATOM 669 C CA . ALA A 1 86 ? -44.682 -9.200 29.299 1.00 78.75 86 ALA A CA 1
ATOM 670 C C . ALA A 1 86 ? -45.986 -8.549 28.806 1.00 78.75 86 ALA A C 1
ATOM 672 O O . ALA A 1 86 ? -46.929 -9.237 28.415 1.00 78.75 86 ALA A O 1
ATOM 673 N N . LYS A 1 87 ? -46.065 -7.217 28.886 1.00 76.38 87 LYS A N 1
ATOM 674 C CA . LYS A 1 87 ? -47.180 -6.444 28.332 1.00 76.38 87 LYS A CA 1
ATOM 675 C C . LYS A 1 87 ? -46.822 -6.089 26.893 1.00 76.38 87 LYS A C 1
ATOM 677 O O . LYS A 1 87 ? -45.795 -5.459 26.666 1.00 76.38 87 LYS A O 1
ATOM 682 N N . ASN A 1 88 ? -47.672 -6.467 25.942 1.00 73.56 88 ASN A N 1
ATOM 683 C CA . ASN A 1 88 ? -47.521 -6.092 24.538 1.00 73.56 88 ASN A CA 1
ATOM 684 C C . ASN A 1 88 ? -47.773 -4.583 24.389 1.00 73.56 88 ASN A C 1
ATOM 686 O O . ASN A 1 88 ? -48.921 -4.143 24.299 1.00 73.56 88 ASN A O 1
ATOM 690 N N . LEU A 1 89 ? -46.706 -3.786 24.425 1.00 75.38 89 LEU A N 1
ATOM 691 C CA . LEU A 1 89 ? -46.768 -2.354 24.143 1.00 75.38 89 LEU A CA 1
ATOM 692 C C . LEU A 1 89 ? -46.880 -2.143 22.633 1.00 75.38 89 LEU A C 1
ATOM 694 O O . LEU A 1 89 ? -46.167 -2.764 21.846 1.00 75.38 89 LEU A O 1
ATOM 698 N N . LYS A 1 90 ? -47.803 -1.273 22.223 1.00 79.44 90 LYS A N 1
ATOM 699 C CA . LYS A 1 90 ? -48.007 -0.935 20.814 1.00 79.44 90 LYS A CA 1
ATOM 700 C C . LYS A 1 90 ? -46.974 0.113 20.406 1.00 79.44 90 LYS A C 1
ATOM 702 O O . LYS A 1 90 ? -46.725 1.057 21.147 1.00 79.44 90 LYS A O 1
ATOM 707 N N . ALA A 1 91 ? -46.444 -0.002 19.189 1.00 70.19 91 ALA A N 1
ATOM 708 C CA . ALA A 1 91 ? -45.406 0.887 18.649 1.00 70.19 91 ALA A CA 1
ATOM 709 C C . ALA A 1 91 ? -45.765 2.392 18.653 1.00 70.19 91 ALA A C 1
ATOM 711 O O . ALA A 1 91 ? -44.890 3.233 18.492 1.00 70.19 91 ALA A O 1
ATOM 712 N N . LYS A 1 92 ? -47.045 2.740 18.840 1.00 72.62 92 LYS A N 1
ATOM 713 C CA . LYS A 1 92 ? -47.538 4.124 18.899 1.00 72.62 92 LYS A CA 1
ATOM 714 C C . LYS A 1 92 ? -47.318 4.810 20.253 1.00 72.62 92 LYS A C 1
ATOM 716 O O . LYS A 1 92 ? -47.344 6.032 20.292 1.00 72.62 92 LYS A O 1
ATOM 721 N N . ASP A 1 93 ? -47.079 4.048 21.321 1.00 67.38 93 ASP A N 1
ATOM 722 C CA . ASP A 1 93 ? -46.936 4.569 22.691 1.00 67.38 93 ASP A CA 1
ATOM 723 C C . ASP A 1 93 ? -45.459 4.700 23.125 1.00 67.38 93 ASP A C 1
ATOM 725 O O . ASP A 1 93 ? -45.160 4.927 24.298 1.00 67.38 93 ASP A O 1
ATOM 729 N N . VAL A 1 94 ? -44.516 4.531 22.191 1.00 65.38 94 VAL A N 1
ATOM 730 C CA . VAL A 1 94 ? -43.076 4.667 22.447 1.00 65.38 94 VAL A CA 1
ATOM 731 C C . VAL A 1 94 ? -42.660 6.128 22.240 1.00 65.38 94 VAL A C 1
ATOM 733 O O . VAL A 1 94 ? -42.521 6.602 21.115 1.00 65.38 94 VAL A O 1
ATOM 736 N N . ASP A 1 95 ? -42.457 6.851 23.343 1.00 64.81 95 ASP A N 1
ATOM 737 C CA . ASP A 1 95 ? -41.902 8.211 23.355 1.00 64.81 95 ASP A CA 1
ATOM 738 C C . ASP A 1 95 ? -40.411 8.202 22.950 1.00 64.81 95 ASP A C 1
ATOM 740 O O . ASP A 1 95 ? -39.532 8.022 23.793 1.00 64.81 95 ASP A O 1
ATOM 744 N N . PHE A 1 96 ? -40.095 8.482 21.682 1.00 63.00 96 PHE A N 1
ATOM 745 C CA . PHE A 1 96 ? -38.707 8.656 21.202 1.00 63.00 96 PHE A CA 1
ATOM 746 C C . PHE A 1 96 ? -38.014 9.937 21.721 1.00 63.00 96 PHE A C 1
ATOM 748 O O . PHE A 1 96 ? -36.820 1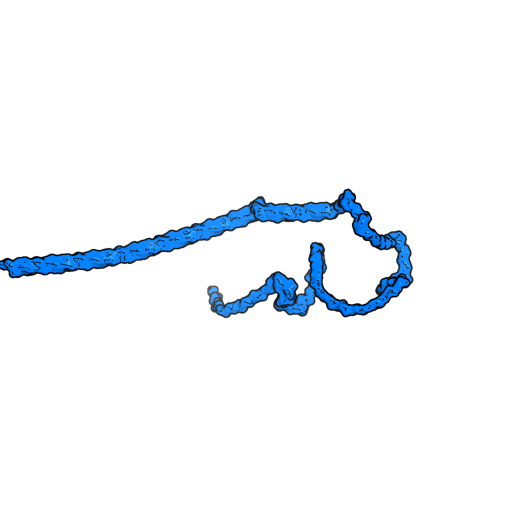0.132 21.508 1.00 63.00 96 PHE A O 1
ATOM 755 N N . GLY A 1 97 ? -38.756 10.839 22.375 1.00 59.94 97 GLY A N 1
ATOM 756 C CA . GLY A 1 97 ? -38.255 12.136 22.853 1.00 59.94 97 GLY A CA 1
ATOM 757 C C . GLY A 1 97 ? -37.563 12.100 24.218 1.00 59.94 97 GLY A C 1
ATOM 758 O O . GLY A 1 97 ? -36.902 13.065 24.599 1.00 59.94 97 GLY A O 1
ATOM 759 N N . LYS A 1 98 ? -37.687 11.000 24.967 1.00 57.00 98 LYS A N 1
ATOM 760 C CA . LYS A 1 98 ? -36.897 10.780 26.179 1.00 57.00 98 LYS A CA 1
ATOM 761 C C . LYS A 1 98 ? -35.635 10.078 25.723 1.00 57.00 98 LYS A C 1
ATOM 763 O O . LYS A 1 98 ? -35.674 8.885 25.448 1.00 57.00 98 LYS A O 1
ATOM 768 N N . THR A 1 99 ? -34.532 10.816 25.609 1.00 53.81 99 THR A N 1
ATOM 769 C CA . THR A 1 99 ? -33.207 10.208 25.490 1.00 53.81 99 THR A CA 1
ATOM 770 C C . THR A 1 99 ? -33.057 9.277 26.680 1.00 53.81 99 THR A C 1
ATOM 772 O O . THR A 1 99 ? -32.810 9.731 27.799 1.00 53.81 99 THR A O 1
ATOM 775 N N . THR A 1 100 ? -33.286 7.986 26.458 1.00 56.19 100 THR A N 1
ATOM 776 C CA . THR A 1 100 ? -32.900 6.948 27.396 1.00 56.19 100 THR A CA 1
ATOM 777 C C . THR A 1 100 ? -31.432 7.210 27.639 1.00 56.19 100 THR A C 1
ATOM 779 O O . THR A 1 100 ? -30.638 7.179 26.698 1.00 56.19 100 THR A O 1
ATOM 782 N N . GLU A 1 101 ? -31.090 7.641 28.850 1.00 59.03 101 GLU A N 1
ATOM 783 C CA . GLU A 1 101 ? -29.711 7.883 29.216 1.00 59.03 101 GLU A CA 1
ATOM 784 C C . GLU A 1 101 ? -28.984 6.569 28.968 1.00 59.03 101 GLU A C 1
ATOM 786 O O . GLU A 1 101 ? -29.144 5.641 29.755 1.00 59.03 101 GLU A O 1
ATOM 791 N N . LEU A 1 102 ? -28.276 6.491 27.830 1.00 57.19 102 LEU A N 1
ATOM 792 C CA . LEU A 1 102 ? -27.578 5.289 27.391 1.00 57.19 102 LEU A CA 1
ATOM 793 C C . LEU A 1 102 ? -26.872 4.720 28.607 1.00 57.19 102 LEU A C 1
ATOM 795 O O . LEU A 1 102 ? -26.179 5.474 29.314 1.00 57.19 102 LEU A O 1
ATOM 799 N N . SER A 1 103 ? -27.135 3.446 28.882 1.00 70.12 103 SER A N 1
ATOM 800 C CA . SER A 1 103 ? -26.573 2.753 30.031 1.00 70.12 103 SER A CA 1
ATOM 801 C C . SER A 1 103 ? -25.068 3.013 30.050 1.00 70.12 103 SER A C 1
ATOM 803 O O . SER A 1 103 ? -24.447 3.142 28.995 1.00 70.12 103 SER A O 1
ATOM 805 N N . ARG A 1 104 ? -24.446 3.123 31.233 1.00 70.50 104 ARG A N 1
ATOM 806 C CA . ARG A 1 104 ? -22.993 3.385 31.327 1.00 70.50 104 ARG A CA 1
ATOM 807 C C . ARG A 1 104 ? -22.182 2.464 30.400 1.00 70.50 104 ARG A C 1
ATOM 809 O O . ARG A 1 104 ? -21.224 2.922 29.796 1.00 70.50 104 ARG A O 1
ATOM 816 N N . ARG A 1 105 ? -22.648 1.220 30.229 1.00 72.06 105 ARG A N 1
ATOM 817 C CA . ARG A 1 105 ? -22.100 0.223 29.297 1.00 72.06 105 ARG A CA 1
ATOM 818 C C . ARG A 1 105 ? -22.215 0.637 27.826 1.00 72.06 105 ARG A C 1
ATOM 820 O O . ARG A 1 105 ? -21.212 0.702 27.135 1.00 72.06 105 ARG A O 1
ATOM 827 N N . GLU A 1 106 ? -23.403 1.036 27.388 1.00 80.06 106 GLU A N 1
ATOM 828 C CA . GLU A 1 106 ? -23.668 1.466 26.007 1.00 80.06 106 GLU A CA 1
ATOM 829 C C . GLU A 1 106 ? -22.878 2.733 25.632 1.00 80.06 106 GLU A C 1
ATOM 831 O O . GLU A 1 106 ? -22.449 2.900 24.491 1.00 80.06 106 GLU A O 1
ATOM 836 N N . ARG A 1 107 ? -22.639 3.640 26.592 1.00 81.69 107 ARG A N 1
ATOM 837 C CA . ARG A 1 107 ? -21.801 4.832 26.356 1.00 81.69 107 ARG A CA 1
ATOM 838 C C . ARG A 1 107 ? -20.341 4.463 26.118 1.00 81.69 107 ARG A C 1
ATOM 840 O O . ARG A 1 107 ? -19.727 5.013 25.206 1.00 81.69 107 ARG A O 1
ATOM 847 N N . GLU A 1 108 ? -19.806 3.545 26.917 1.00 83.69 108 GLU A N 1
ATOM 848 C CA . GLU A 1 108 ? -18.428 3.065 26.780 1.00 83.69 108 GLU A CA 1
ATOM 849 C C . GLU A 1 108 ? -18.240 2.262 25.483 1.00 83.69 108 GLU A C 1
ATOM 851 O O . GLU A 1 108 ? -17.226 2.418 24.800 1.00 83.69 108 GLU A O 1
ATOM 856 N N . GLU A 1 109 ? -19.230 1.462 25.085 1.00 86.25 109 GLU A N 1
ATOM 857 C CA . GLU A 1 109 ? -19.214 0.715 23.822 1.00 86.25 109 GLU A CA 1
ATOM 858 C C . GLU A 1 109 ? -19.243 1.645 22.604 1.00 86.25 109 GLU A C 1
ATOM 860 O O . GLU A 1 109 ? -18.413 1.500 21.702 1.00 86.25 109 GLU A O 1
ATOM 865 N N . LEU A 1 110 ? -20.108 2.664 22.604 1.00 85.62 110 LEU A N 1
ATOM 866 C CA . LEU A 1 110 ? -20.143 3.665 21.534 1.00 85.62 110 LEU A CA 1
ATOM 867 C C . LEU A 1 110 ? -18.864 4.503 21.480 1.00 85.62 110 LEU A C 1
ATOM 869 O O . LEU A 1 110 ? -18.396 4.851 20.396 1.00 85.62 110 LEU A O 1
ATOM 873 N N . GLU A 1 111 ? -18.274 4.842 22.624 1.00 88.25 111 GLU A N 1
ATOM 874 C CA . GLU A 1 111 ? -17.002 5.563 22.652 1.00 88.25 111 GLU A CA 1
ATOM 875 C C . GLU A 1 111 ? -15.854 4.696 22.122 1.00 88.25 111 GLU A C 1
ATOM 877 O O . GLU A 1 111 ? -15.028 5.178 21.342 1.00 88.25 111 GLU A O 1
ATOM 882 N N . LYS A 1 112 ? -15.845 3.400 22.448 1.00 93.62 112 LYS A N 1
ATOM 883 C CA . LYS A 1 112 ? -14.884 2.430 21.908 1.00 93.62 112 LYS A CA 1
ATOM 884 C C . LYS A 1 112 ? -15.032 2.265 20.395 1.00 93.62 112 LYS A C 1
ATOM 886 O O . LYS A 1 112 ? -14.021 2.266 19.690 1.00 93.62 112 LYS A O 1
ATOM 891 N N . GLN A 1 113 ? -16.263 2.181 19.890 1.00 92.56 113 GLN A N 1
ATOM 892 C CA . GLN A 1 113 ? -16.545 2.137 18.452 1.00 92.56 113 GLN A CA 1
ATOM 893 C C . GLN A 1 113 ? -16.066 3.418 17.757 1.00 92.56 113 GLN A C 1
ATOM 895 O O . GLN A 1 113 ? -15.271 3.349 16.821 1.00 92.56 113 GLN A O 1
ATOM 900 N N . ARG A 1 114 ? -16.420 4.596 18.285 1.00 93.81 114 ARG A N 1
ATOM 901 C CA . ARG A 1 114 ? -15.972 5.896 17.749 1.00 93.81 114 ARG A CA 1
ATOM 902 C C . ARG A 1 114 ? -14.452 6.055 17.779 1.00 93.81 114 ARG A C 1
ATOM 904 O O . ARG A 1 114 ? -13.868 6.618 16.853 1.00 93.81 114 ARG A O 1
ATOM 911 N N . ALA A 1 115 ? -13.787 5.576 18.830 1.00 93.94 115 ALA A N 1
ATOM 912 C CA . ALA A 1 115 ? -12.331 5.599 18.929 1.00 93.94 115 ALA A CA 1
ATOM 913 C C . ALA A 1 115 ? -11.679 4.687 17.878 1.00 93.94 115 ALA A C 1
ATOM 915 O O . ALA A 1 115 ? -10.695 5.087 17.250 1.00 93.94 115 ALA A O 1
ATOM 916 N N . HIS A 1 116 ? -12.246 3.500 17.651 1.00 92.81 116 HIS A N 1
ATOM 917 C CA . HIS A 1 116 ? -11.800 2.582 16.607 1.00 92.81 116 HIS A CA 1
ATOM 918 C C . HIS A 1 116 ? -11.999 3.178 15.208 1.00 92.81 116 HIS A C 1
ATOM 920 O O . HIS A 1 116 ? -11.056 3.219 14.419 1.00 92.81 116 HIS A O 1
ATOM 926 N N . GLU A 1 117 ? -13.179 3.721 14.914 1.00 94.00 117 GLU A N 1
ATOM 927 C CA . GLU A 1 117 ? -13.462 4.408 13.649 1.00 94.00 117 GLU A CA 1
ATOM 928 C C . GLU A 1 117 ? -12.502 5.570 13.410 1.00 94.00 117 GLU A C 1
ATOM 930 O O . GLU A 1 117 ? -11.926 5.700 12.331 1.00 94.00 117 GLU A O 1
ATOM 935 N N . ARG A 1 118 ? -12.255 6.390 14.434 1.00 94.50 118 ARG A N 1
ATOM 936 C CA . ARG A 1 118 ? -11.301 7.497 14.342 1.00 94.50 118 ARG A CA 1
ATOM 937 C C . ARG A 1 118 ? -9.884 7.000 14.066 1.00 94.50 118 ARG A C 1
ATOM 939 O O . ARG A 1 118 ? -9.161 7.629 13.294 1.00 94.50 118 ARG A O 1
ATOM 946 N N . TYR A 1 119 ? -9.472 5.901 14.693 1.00 92.44 119 TYR A N 1
ATOM 947 C CA . TYR A 1 119 ? -8.174 5.287 14.432 1.00 92.44 119 TYR A CA 1
ATOM 94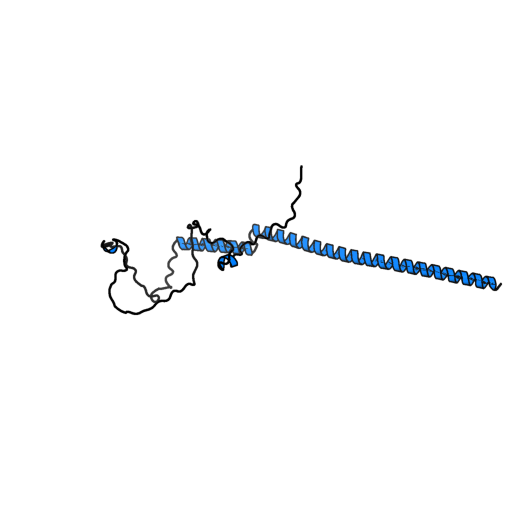8 C C . TYR A 1 119 ? -8.066 4.805 12.980 1.00 92.44 119 TYR A C 1
ATOM 950 O O . TYR A 1 119 ? -7.087 5.132 12.304 1.00 92.44 119 TYR A O 1
ATOM 958 N N . MET A 1 120 ? -9.095 4.118 12.480 1.00 94.00 120 MET A N 1
ATOM 959 C CA . MET A 1 120 ? -9.167 3.660 11.091 1.00 94.00 120 MET A CA 1
ATOM 960 C C . MET A 1 120 ? -9.121 4.833 10.107 1.00 94.00 120 MET A C 1
ATOM 962 O O . MET A 1 120 ? -8.277 4.849 9.214 1.00 94.00 120 MET A O 1
ATOM 966 N N . GLN A 1 121 ? -9.909 5.884 10.342 1.00 94.69 121 GLN A N 1
ATOM 967 C CA . GLN A 1 121 ? -9.889 7.101 9.525 1.00 94.69 121 GLN A CA 1
ATOM 968 C C . GLN A 1 121 ? -8.518 7.792 9.538 1.00 94.69 121 GLN A C 1
ATOM 970 O O . GLN A 1 121 ? -8.045 8.265 8.508 1.00 94.69 121 GLN A O 1
ATOM 975 N N . LEU A 1 122 ? -7.844 7.869 10.691 1.00 94.75 122 LEU A N 1
ATOM 976 C CA . LEU A 1 122 ? -6.497 8.449 10.778 1.00 94.75 122 LEU A CA 1
ATOM 977 C C . LEU A 1 122 ? -5.461 7.620 10.014 1.00 94.75 122 LEU A C 1
ATOM 979 O O . LEU A 1 122 ? -4.501 8.184 9.477 1.00 94.75 122 LEU A O 1
ATOM 983 N N . GLN A 1 123 ? -5.637 6.302 9.976 1.00 93.12 123 GLN A N 1
ATOM 984 C CA . GLN A 1 123 ? -4.779 5.396 9.228 1.00 93.12 123 GLN A CA 1
ATOM 985 C C . GLN A 1 123 ? -5.004 5.532 7.719 1.00 93.12 123 GLN A C 1
ATOM 987 O O . GLN A 1 123 ? -4.030 5.665 6.979 1.00 93.12 123 GLN A O 1
ATOM 992 N N . GLU A 1 124 ? -6.257 5.608 7.276 1.00 89.50 124 GLU A N 1
ATOM 993 C CA . GLU A 1 124 ? -6.621 5.895 5.881 1.00 89.50 124 GLU A CA 1
ATOM 994 C C . GLU A 1 124 ? -6.102 7.261 5.420 1.00 89.50 124 GLU A C 1
ATOM 996 O O . GLU A 1 124 ? -5.559 7.394 4.325 1.00 89.50 124 GLU A O 1
ATOM 1001 N N . GLN A 1 125 ? -6.190 8.274 6.286 1.00 92.69 125 GLN A N 1
ATOM 1002 C CA . GLN A 1 125 ? -5.638 9.607 6.032 1.00 92.69 125 GLN A CA 1
ATOM 1003 C C . GLN A 1 125 ? -4.102 9.641 6.027 1.00 92.69 125 GLN A C 1
ATOM 1005 O O . GLN A 1 125 ? -3.521 10.695 5.764 1.00 92.69 125 GLN A O 1
ATOM 1010 N N . GLY A 1 126 ? -3.420 8.544 6.368 1.00 92.06 126 GLY A N 1
ATOM 1011 C CA . GLY A 1 126 ? -1.961 8.517 6.425 1.00 92.06 126 GLY A CA 1
ATOM 1012 C C . GLY A 1 126 ? -1.372 9.315 7.590 1.00 92.06 126 GLY A C 1
ATOM 1013 O O . GLY A 1 126 ? -0.205 9.697 7.551 1.00 92.06 126 GLY A O 1
ATOM 1014 N N . LYS A 1 127 ? -2.168 9.638 8.617 1.00 91.50 127 LYS A N 1
ATOM 1015 C CA . LYS A 1 127 ? -1.722 10.468 9.747 1.00 91.50 127 LYS A CA 1
ATOM 1016 C C . LYS A 1 127 ? -1.058 9.658 10.856 1.00 91.50 127 LYS A C 1
ATOM 1018 O O . LYS A 1 127 ? -0.297 10.242 11.624 1.00 91.50 127 LYS A O 1
ATOM 1023 N N . THR A 1 128 ? -1.313 8.353 10.934 1.00 94.00 128 THR A N 1
ATOM 1024 C CA . THR A 1 128 ? -0.603 7.454 11.853 1.00 94.00 128 THR A CA 1
ATOM 1025 C C . THR A 1 128 ? 0.839 7.244 11.389 1.00 94.00 128 THR A C 1
ATOM 1027 O O . THR A 1 128 ? 1.118 7.221 10.192 1.00 94.00 128 THR A O 1
ATOM 1030 N N . GLU A 1 129 ? 1.774 7.070 12.325 1.00 91.19 129 GLU A N 1
ATOM 1031 C CA . GLU A 1 129 ? 3.197 6.867 12.001 1.00 91.19 129 GLU A CA 1
ATOM 1032 C C . GLU A 1 129 ? 3.408 5.668 11.068 1.00 91.19 129 GLU A C 1
ATOM 1034 O O . GLU A 1 129 ? 4.152 5.757 10.097 1.00 91.19 129 GLU A O 1
ATOM 1039 N N . LYS A 1 130 ? 2.670 4.575 11.304 1.00 90.38 130 LYS A N 1
ATOM 1040 C CA . LYS A 1 130 ? 2.688 3.384 10.445 1.00 90.38 130 LYS A CA 1
ATOM 1041 C C . LYS A 1 130 ? 2.281 3.710 9.007 1.00 90.38 130 LYS A C 1
ATOM 1043 O O . LYS A 1 130 ? 2.987 3.338 8.078 1.00 90.38 130 LYS A O 1
ATOM 1048 N N . ALA A 1 131 ? 1.183 4.443 8.825 1.00 94.25 131 ALA A N 1
ATOM 1049 C CA . ALA A 1 131 ? 0.703 4.788 7.495 1.00 94.25 131 ALA A CA 1
ATOM 1050 C C . ALA A 1 131 ? 1.642 5.769 6.774 1.00 94.25 131 ALA A C 1
ATOM 1052 O O . ALA A 1 131 ? 1.829 5.648 5.567 1.00 94.25 131 ALA A O 1
ATOM 1053 N N . ARG A 1 132 ? 2.295 6.688 7.500 1.00 93.62 132 ARG A N 1
ATOM 1054 C CA . ARG A 1 132 ? 3.343 7.551 6.925 1.00 93.62 132 ARG A CA 1
ATOM 1055 C C . ARG A 1 132 ? 4.513 6.734 6.388 1.00 93.62 132 ARG A C 1
ATOM 1057 O O . ARG A 1 132 ? 4.879 6.912 5.231 1.00 93.62 132 ARG A O 1
ATOM 1064 N N . LEU A 1 133 ? 5.033 5.799 7.182 1.00 96.38 133 LEU A N 1
ATOM 1065 C CA . LEU A 1 133 ? 6.128 4.915 6.769 1.00 96.38 133 LEU A CA 1
ATOM 1066 C C . LEU A 1 133 ? 5.749 4.060 5.552 1.00 96.38 133 LEU A C 1
ATOM 1068 O O . LEU A 1 133 ? 6.547 3.901 4.627 1.00 96.38 133 LEU A O 1
ATOM 1072 N N . ASP A 1 134 ? 4.522 3.537 5.517 1.00 94.56 134 ASP A N 1
ATOM 1073 C CA . ASP A 1 134 ? 4.030 2.773 4.368 1.00 94.56 134 ASP A CA 1
ATOM 1074 C C . ASP A 1 134 ? 3.902 3.649 3.112 1.00 94.56 134 ASP A C 1
ATOM 1076 O O . ASP A 1 134 ? 4.307 3.232 2.022 1.00 94.56 134 ASP A O 1
ATOM 1080 N N . LEU A 1 135 ? 3.410 4.885 3.242 1.00 94.75 135 LEU A N 1
ATOM 1081 C CA . LEU A 1 135 ? 3.350 5.842 2.135 1.00 94.75 135 LEU A CA 1
ATOM 1082 C C . LEU A 1 135 ? 4.745 6.230 1.629 1.00 94.75 135 LEU A C 1
ATOM 1084 O O . LEU A 1 135 ? 4.956 6.260 0.414 1.00 94.75 135 LEU A O 1
ATOM 1088 N N . GLU A 1 136 ? 5.700 6.473 2.526 1.00 95.12 136 GLU A N 1
ATOM 1089 C CA . GLU A 1 136 ? 7.102 6.752 2.193 1.00 95.12 136 GLU A CA 1
ATOM 1090 C C . GLU A 1 136 ? 7.743 5.573 1.454 1.00 95.12 136 GLU A C 1
ATOM 1092 O O . GLU A 1 136 ? 8.358 5.743 0.396 1.00 95.12 136 GLU A O 1
ATOM 1097 N N . ARG A 1 137 ? 7.522 4.348 1.943 1.00 96.75 137 ARG A N 1
ATOM 1098 C CA . ARG A 1 137 ? 7.977 3.125 1.276 1.00 96.75 137 ARG A CA 1
ATOM 1099 C C . ARG A 1 137 ? 7.373 2.987 -0.121 1.00 96.75 137 ARG A C 1
ATOM 1101 O O . ARG A 1 137 ? 8.084 2.652 -1.071 1.00 96.75 137 ARG A O 1
ATOM 1108 N N . LEU A 1 138 ? 6.075 3.247 -0.273 1.00 96.00 138 LEU A N 1
ATOM 1109 C CA . LEU A 1 138 ? 5.410 3.218 -1.577 1.00 96.00 138 LEU A CA 1
ATOM 1110 C C . LEU A 1 138 ? 5.934 4.318 -2.510 1.00 96.00 138 LEU A C 1
ATOM 1112 O O . LEU A 1 138 ? 6.087 4.068 -3.708 1.00 96.00 138 LEU A O 1
ATOM 1116 N N . ALA A 1 139 ? 6.230 5.512 -1.996 1.00 96.50 139 ALA A N 1
ATOM 1117 C CA . ALA A 1 139 ? 6.823 6.601 -2.767 1.00 96.50 139 ALA A CA 1
ATOM 1118 C C . ALA A 1 139 ? 8.215 6.224 -3.299 1.00 96.50 139 ALA A C 1
ATOM 1120 O O . ALA A 1 139 ? 8.458 6.384 -4.496 1.00 96.50 139 ALA A O 1
ATOM 1121 N N . LEU A 1 140 ? 9.073 5.622 -2.467 1.00 96.94 140 LEU A N 1
ATOM 1122 C CA . LEU A 1 140 ? 10.382 5.107 -2.891 1.00 96.94 140 LEU A CA 1
ATOM 1123 C C . LEU A 1 140 ? 10.257 4.060 -4.005 1.00 96.94 140 LEU A C 1
ATOM 1125 O O . LEU A 1 140 ? 10.970 4.124 -5.003 1.00 96.94 140 LEU A O 1
ATOM 1129 N N . ILE A 1 141 ? 9.312 3.122 -3.891 1.00 97.25 141 ILE A N 1
ATOM 1130 C CA . ILE A 1 141 ? 9.078 2.113 -4.938 1.00 97.25 141 ILE A CA 1
ATOM 1131 C C . ILE A 1 141 ? 8.596 2.770 -6.238 1.00 97.25 141 ILE A C 1
ATOM 1133 O O . ILE A 1 141 ? 9.028 2.380 -7.325 1.00 97.25 141 ILE A O 1
ATOM 1137 N N . ARG A 1 142 ? 7.704 3.766 -6.155 1.00 97.69 142 ARG A N 1
ATOM 1138 C CA . ARG A 1 142 ? 7.244 4.521 -7.333 1.00 97.69 142 ARG A CA 1
ATOM 1139 C C . ARG A 1 142 ? 8.399 5.266 -7.999 1.00 97.69 142 ARG A C 1
ATOM 1141 O O . ARG A 1 142 ? 8.506 5.199 -9.221 1.00 97.69 142 ARG A O 1
ATOM 1148 N N . GLN A 1 143 ? 9.276 5.897 -7.219 1.00 96.88 143 GLN A N 1
ATOM 1149 C CA . GLN A 1 143 ? 10.482 6.561 -7.723 1.00 96.88 143 GLN A CA 1
ATOM 1150 C C . GLN A 1 143 ? 11.414 5.566 -8.414 1.00 96.88 143 GLN A C 1
ATOM 1152 O O . GLN A 1 143 ? 11.736 5.760 -9.580 1.00 96.88 143 GLN A O 1
ATOM 1157 N N . GLN A 1 144 ? 11.740 4.441 -7.774 1.00 96.81 144 GLN A N 1
ATOM 1158 C CA . GLN A 1 144 ? 12.580 3.400 -8.376 1.00 96.81 144 GLN A CA 1
ATOM 1159 C C . GLN A 1 144 ? 11.992 2.852 -9.681 1.00 96.81 144 GLN A C 1
ATOM 1161 O O . GLN A 1 144 ? 12.719 2.603 -10.641 1.00 96.81 144 GLN A O 1
ATOM 1166 N N . ARG A 1 145 ? 10.666 2.676 -9.749 1.00 97.31 145 ARG A N 1
ATOM 1167 C CA . ARG A 1 145 ? 9.987 2.247 -10.981 1.00 97.31 145 ARG A CA 1
ATOM 1168 C C . ARG A 1 145 ? 10.048 3.314 -12.069 1.00 97.31 145 ARG A C 1
ATOM 1170 O O . ARG A 1 145 ? 10.303 2.963 -13.218 1.00 97.31 145 ARG A O 1
ATOM 1177 N N . ALA A 1 146 ? 9.830 4.579 -11.719 1.00 96.12 146 ALA A N 1
ATOM 1178 C CA . ALA A 1 146 ? 9.912 5.694 -12.655 1.00 96.12 146 ALA A CA 1
ATOM 1179 C C . ALA A 1 146 ? 11.345 5.883 -13.175 1.00 96.12 146 ALA A C 1
ATOM 1181 O O . ALA A 1 146 ? 11.542 6.020 -14.376 1.00 96.12 146 ALA A O 1
ATOM 1182 N N . GLU A 1 147 ? 12.350 5.815 -12.305 1.00 93.56 147 GLU A N 1
ATOM 1183 C CA . GLU A 1 147 ? 13.764 5.880 -12.679 1.00 93.56 147 GLU A CA 1
ATOM 1184 C C . GLU A 1 147 ? 14.183 4.689 -13.541 1.00 93.56 147 GLU A C 1
ATOM 1186 O O . GLU A 1 147 ? 14.874 4.870 -14.537 1.00 93.56 147 GLU A O 1
ATOM 1191 N N . ALA A 1 148 ? 13.736 3.473 -13.219 1.00 94.25 148 ALA A N 1
ATOM 1192 C CA . ALA A 1 148 ? 14.002 2.304 -14.051 1.00 94.25 148 ALA A CA 1
ATOM 1193 C C . ALA A 1 148 ? 13.300 2.390 -15.417 1.00 94.25 148 ALA A C 1
ATOM 1195 O O . ALA A 1 148 ? 13.848 1.923 -16.412 1.00 94.25 148 ALA A O 1
ATOM 1196 N N . ALA A 1 149 ? 12.096 2.966 -15.486 1.00 94.12 149 ALA A N 1
ATOM 1197 C CA . ALA A 1 149 ? 11.412 3.216 -16.753 1.00 94.12 149 ALA A CA 1
ATOM 1198 C C . ALA A 1 149 ? 12.173 4.249 -17.593 1.00 94.12 149 ALA A C 1
ATOM 1200 O O . ALA A 1 149 ? 12.505 3.949 -18.737 1.00 94.12 149 ALA A O 1
ATOM 1201 N N . LYS A 1 150 ? 12.554 5.384 -16.992 1.00 93.88 150 LYS A N 1
ATOM 1202 C CA . LYS A 1 150 ? 13.368 6.422 -17.640 1.00 93.88 150 LYS A CA 1
ATOM 1203 C C . LYS A 1 150 ? 14.710 5.882 -18.131 1.00 93.88 150 LYS A C 1
ATOM 1205 O O . LYS A 1 150 ? 15.024 6.040 -19.301 1.00 93.88 150 LYS A O 1
ATOM 1210 N N . LYS A 1 151 ? 15.449 5.138 -17.299 1.00 92.81 151 LYS A N 1
ATOM 1211 C CA . LYS A 1 151 ? 16.711 4.494 -17.708 1.00 92.81 151 LYS A CA 1
ATOM 1212 C C . LYS A 1 151 ? 16.517 3.523 -18.869 1.00 92.81 151 LYS A C 1
ATOM 1214 O O . LYS A 1 151 ? 17.311 3.527 -19.798 1.00 92.81 151 LYS A O 1
ATOM 1219 N N . ARG A 1 152 ? 15.442 2.723 -18.872 1.00 88.88 152 ARG A N 1
ATOM 1220 C CA . ARG A 1 152 ? 15.139 1.847 -20.018 1.00 88.88 152 ARG A CA 1
ATOM 1221 C C . ARG A 1 152 ? 14.775 2.631 -21.275 1.00 88.88 152 ARG A C 1
ATOM 1223 O O . ARG A 1 152 ? 15.058 2.148 -22.363 1.00 88.88 152 ARG A O 1
ATOM 1230 N N . GLU A 1 153 ? 14.107 3.772 -21.159 1.00 88.19 153 GLU A N 1
ATOM 1231 C CA . GLU A 1 153 ? 13.794 4.636 -22.303 1.00 88.19 153 GLU A CA 1
ATOM 1232 C C . GLU A 1 153 ? 15.052 5.304 -22.857 1.00 88.19 153 GLU A C 1
ATOM 1234 O O . GLU A 1 153 ? 15.257 5.279 -24.065 1.00 88.19 153 GLU A O 1
ATOM 1239 N N . GLU A 1 154 ? 15.934 5.799 -21.991 1.00 86.75 154 GLU A N 1
ATOM 1240 C CA . GLU A 1 154 ? 17.234 6.365 -22.362 1.00 86.75 154 GLU A CA 1
ATOM 1241 C C . GLU A 1 154 ? 18.160 5.315 -22.983 1.00 86.75 154 GLU A C 1
ATOM 1243 O O . GLU A 1 154 ? 18.774 5.575 -24.011 1.00 86.75 154 GLU A O 1
ATOM 1248 N N . GLU A 1 155 ? 18.225 4.101 -22.431 1.00 82.88 155 GLU A N 1
ATOM 1249 C CA . GLU A 1 155 ? 18.987 2.995 -23.020 1.00 82.88 155 GLU A CA 1
ATOM 1250 C C . GLU A 1 155 ? 18.396 2.553 -24.358 1.00 82.88 155 GLU A C 1
ATOM 1252 O O . GLU A 1 155 ? 19.143 2.271 -25.290 1.00 82.88 155 GLU A O 1
ATOM 1257 N N . LYS A 1 156 ? 17.067 2.511 -24.495 1.00 85.06 156 LYS A N 1
ATOM 1258 C CA . LYS A 1 156 ? 16.423 2.205 -25.780 1.00 85.06 156 LYS A CA 1
ATOM 1259 C C . LYS A 1 156 ? 16.688 3.301 -26.802 1.00 85.06 156 LYS A C 1
ATOM 1261 O O . LYS A 1 156 ? 17.053 2.975 -27.924 1.00 85.06 156 LYS A O 1
ATOM 1266 N N . ALA A 1 157 ? 16.550 4.570 -26.429 1.00 79.94 157 ALA A N 1
ATOM 1267 C CA . ALA A 1 157 ? 16.833 5.700 -27.304 1.00 79.94 157 ALA A CA 1
ATOM 1268 C C . ALA A 1 157 ? 18.318 5.743 -27.683 1.00 79.94 157 ALA A C 1
ATOM 1270 O O . ALA A 1 157 ? 18.645 5.867 -28.856 1.00 79.94 157 ALA A O 1
ATOM 1271 N N . GLY A 1 158 ? 19.217 5.545 -26.720 1.00 78.06 158 GLY A N 1
ATOM 1272 C CA . GLY A 1 158 ? 20.658 5.470 -26.935 1.00 78.06 158 GLY A CA 1
ATOM 1273 C C . GLY A 1 158 ? 21.066 4.266 -27.781 1.00 78.06 158 GLY A C 1
ATOM 1274 O O . GLY A 1 158 ? 21.928 4.399 -28.641 1.00 78.06 158 GLY A O 1
ATOM 1275 N N . ASN A 1 159 ? 20.429 3.106 -27.608 1.00 75.62 159 ASN A N 1
ATOM 1276 C CA . ASN A 1 159 ? 20.696 1.923 -28.424 1.00 75.62 159 ASN A CA 1
ATOM 1277 C C . ASN A 1 159 ? 20.125 2.069 -29.841 1.00 75.62 159 ASN A C 1
ATOM 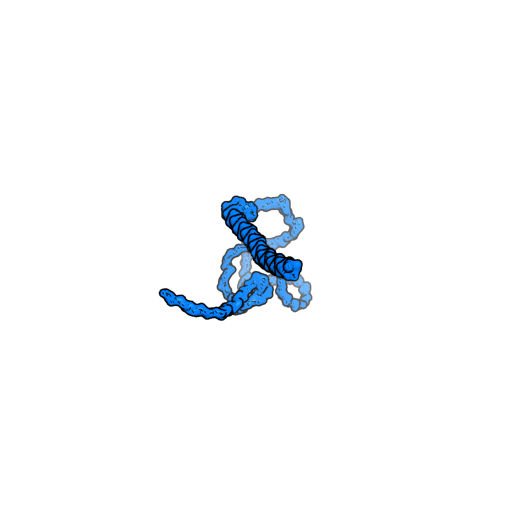1279 O O . ASN A 1 159 ? 20.776 1.660 -30.796 1.00 75.62 159 ASN A O 1
ATOM 1283 N N . VAL A 1 160 ? 18.961 2.709 -30.002 1.00 73.75 160 VAL A N 1
ATOM 1284 C CA . VAL A 1 160 ? 18.411 3.066 -31.319 1.00 73.75 160 VAL A CA 1
ATOM 1285 C C . VAL A 1 160 ? 19.329 4.065 -32.015 1.00 73.75 160 VAL A C 1
ATOM 1287 O O . VAL A 1 160 ? 19.748 3.787 -33.133 1.00 73.75 160 VAL A O 1
ATOM 1290 N N . LEU A 1 161 ? 19.729 5.148 -31.344 1.00 68.81 161 LEU A N 1
ATOM 1291 C CA . LEU A 1 161 ? 20.658 6.144 -31.884 1.00 68.81 161 LEU A CA 1
ATOM 1292 C C . LEU A 1 161 ? 22.017 5.534 -32.225 1.00 68.81 161 LEU A C 1
ATOM 1294 O O . LEU A 1 161 ? 22.551 5.788 -33.297 1.00 68.81 161 LEU A O 1
ATOM 1298 N N . ARG A 1 162 ? 22.559 4.679 -31.354 1.00 68.25 162 ARG A N 1
ATOM 1299 C CA . ARG A 1 162 ? 23.804 3.949 -31.610 1.00 68.25 162 ARG A CA 1
ATOM 1300 C C . ARG A 1 162 ? 23.656 3.003 -32.798 1.00 68.25 162 ARG A C 1
ATOM 1302 O O . ARG A 1 162 ? 24.551 2.964 -33.628 1.00 68.25 162 ARG A O 1
ATOM 1309 N N . SER A 1 163 ? 22.535 2.289 -32.912 1.00 65.38 163 SER A N 1
ATOM 1310 C CA . SER A 1 163 ? 22.270 1.398 -34.047 1.00 65.38 163 SER A CA 1
ATOM 1311 C C . SER A 1 163 ? 22.104 2.164 -35.363 1.00 65.38 163 SER A C 1
ATOM 1313 O O . SER A 1 163 ? 22.658 1.743 -36.379 1.00 65.38 163 SER A O 1
ATOM 1315 N N . SER A 1 164 ? 21.426 3.319 -35.346 1.00 60.16 164 SER A N 1
ATOM 1316 C CA . SER A 1 164 ? 21.284 4.186 -36.517 1.00 60.16 164 SER A CA 1
ATOM 1317 C C . SER A 1 164 ? 22.604 4.850 -36.894 1.00 60.16 164 SER A C 1
ATOM 1319 O O . SER A 1 164 ? 22.905 4.936 -38.076 1.00 60.16 164 SER A O 1
ATOM 1321 N N . PHE A 1 165 ? 23.415 5.251 -35.912 1.00 59.72 165 PHE A N 1
ATOM 1322 C CA . PHE A 1 165 ? 24.734 5.845 -36.133 1.00 59.72 165 PHE A CA 1
ATOM 1323 C C . PHE A 1 165 ? 25.685 4.829 -36.779 1.00 59.72 165 PHE A C 1
ATOM 1325 O O . PHE A 1 165 ? 26.229 5.080 -37.845 1.00 59.72 165 PHE A O 1
ATOM 1332 N N . THR A 1 166 ? 25.761 3.605 -36.241 1.00 61.19 166 THR A N 1
ATOM 1333 C CA . THR A 1 166 ? 26.598 2.545 -36.831 1.00 61.19 166 THR A CA 1
ATOM 1334 C C . THR A 1 166 ? 26.120 2.065 -38.202 1.00 61.19 166 THR A C 1
ATOM 1336 O O . THR A 1 166 ? 26.927 1.599 -38.998 1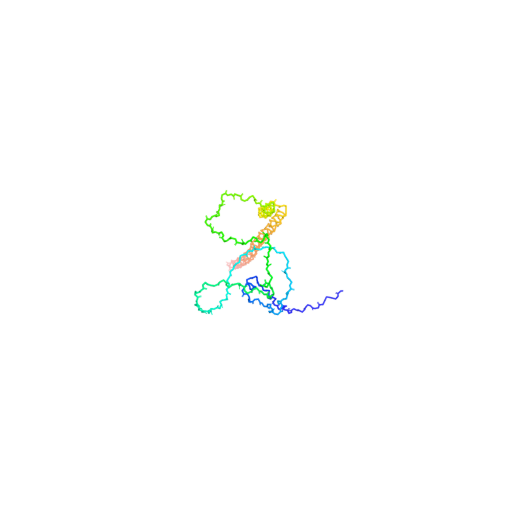.00 61.19 166 THR A O 1
ATOM 1339 N N . GLY A 1 167 ? 24.815 2.129 -38.485 1.00 59.34 167 GLY A N 1
ATOM 1340 C CA . GLY A 1 167 ? 24.268 1.727 -39.784 1.00 59.34 167 GLY A CA 1
ATOM 1341 C C . GLY A 1 167 ? 24.489 2.773 -40.878 1.00 59.34 167 GLY A C 1
ATOM 1342 O O . GLY A 1 167 ? 24.669 2.404 -42.036 1.00 59.34 167 GLY A O 1
ATOM 1343 N N . PHE A 1 168 ? 24.487 4.058 -40.514 1.00 59.72 168 PHE A N 1
ATOM 1344 C CA . PHE A 1 168 ? 24.686 5.165 -41.447 1.00 59.72 168 PHE A CA 1
ATOM 1345 C C . PHE A 1 168 ? 26.171 5.349 -41.792 1.00 59.72 168 PHE A C 1
ATOM 1347 O O . PHE A 1 168 ? 26.500 5.400 -42.975 1.00 59.72 168 PHE A O 1
ATOM 1354 N N . ASP A 1 169 ? 27.063 5.302 -40.795 1.00 59.28 169 ASP A N 1
ATOM 1355 C CA . ASP A 1 169 ? 28.515 5.440 -40.997 1.00 59.28 169 ASP A CA 1
ATOM 1356 C C . ASP A 1 169 ? 29.079 4.333 -41.904 1.00 59.28 169 ASP A C 1
ATOM 1358 O O . ASP A 1 169 ? 29.812 4.604 -42.848 1.00 59.28 169 ASP A O 1
ATOM 1362 N N . VAL A 1 170 ? 28.667 3.073 -41.703 1.00 61.72 170 VAL A N 1
ATOM 1363 C CA . VAL A 1 170 ? 29.124 1.949 -42.546 1.00 61.72 170 VAL A CA 1
ATOM 1364 C C . VAL A 1 170 ? 28.624 2.085 -43.991 1.00 61.72 170 VAL A C 1
ATOM 1366 O O . VAL A 1 170 ? 29.300 1.651 -44.925 1.00 61.72 170 VAL A O 1
ATOM 1369 N N . PHE A 1 171 ? 27.447 2.680 -44.200 1.00 65.81 171 PHE A N 1
ATOM 1370 C CA . PHE A 1 171 ? 26.893 2.875 -45.538 1.00 65.81 171 PHE A CA 1
ATOM 1371 C C . PHE A 1 171 ? 27.570 4.044 -46.265 1.00 65.81 171 PHE A C 1
ATOM 1373 O O . PHE A 1 171 ? 27.931 3.891 -47.434 1.00 65.81 171 PHE A O 1
ATOM 1380 N N . GLU A 1 172 ? 27.800 5.170 -45.583 1.00 68.69 172 GLU A N 1
ATOM 1381 C CA . GLU A 1 172 ? 28.546 6.307 -46.137 1.00 68.69 172 GLU A CA 1
ATOM 1382 C C . GLU A 1 172 ? 30.006 5.947 -46.428 1.00 68.69 172 GLU A C 1
ATOM 1384 O O . GLU A 1 172 ? 30.480 6.246 -47.526 1.00 68.69 172 GLU A O 1
ATOM 1389 N N . ASP A 1 173 ? 30.685 5.225 -45.530 1.00 69.12 173 ASP A N 1
ATOM 1390 C CA . ASP A 1 173 ? 32.069 4.777 -45.729 1.00 69.12 173 ASP A CA 1
ATOM 1391 C C . ASP A 1 173 ? 32.198 3.848 -46.946 1.00 69.12 173 ASP A C 1
ATOM 1393 O O . ASP A 1 173 ? 33.116 3.992 -47.762 1.00 69.12 173 ASP A O 1
ATOM 1397 N N . MET A 1 174 ? 31.248 2.923 -47.136 1.00 72.69 174 MET A N 1
ATOM 1398 C CA . MET A 1 174 ? 31.227 2.078 -48.334 1.00 72.69 174 MET A CA 1
ATOM 1399 C C . MET A 1 174 ? 30.966 2.883 -49.612 1.00 72.69 174 MET A C 1
ATOM 1401 O O . MET A 1 174 ? 31.594 2.618 -50.643 1.00 72.69 174 MET A O 1
ATOM 1405 N N . TYR A 1 175 ? 30.072 3.872 -49.560 1.00 79.44 175 TYR A N 1
ATOM 1406 C CA . TYR A 1 175 ? 29.745 4.706 -50.716 1.00 79.44 175 TYR A CA 1
ATOM 1407 C C . TYR A 1 175 ? 30.918 5.615 -51.110 1.00 79.44 175 TYR A C 1
ATOM 1409 O O . TYR A 1 175 ? 31.255 5.727 -52.293 1.00 79.44 175 TYR A O 1
ATOM 1417 N N . TYR A 1 176 ? 31.609 6.194 -50.125 1.00 77.38 176 TYR A N 1
ATOM 1418 C CA . TYR A 1 176 ? 32.824 6.979 -50.340 1.00 77.38 176 TYR A CA 1
ATOM 1419 C C . TYR A 1 176 ? 33.948 6.129 -50.942 1.00 77.38 176 TYR A C 1
ATOM 1421 O O . TYR A 1 176 ? 34.609 6.558 -51.890 1.00 77.38 176 TYR A O 1
ATOM 1429 N N . PHE A 1 177 ? 34.129 4.891 -50.470 1.00 76.56 177 PHE A N 1
ATOM 1430 C CA . PHE A 1 177 ? 35.140 3.984 -51.017 1.00 76.56 177 PHE A CA 1
ATOM 1431 C C . PHE A 1 177 ? 34.836 3.567 -52.467 1.00 76.56 177 PHE A C 1
ATOM 1433 O O . PHE A 1 177 ? 35.743 3.467 -53.300 1.00 76.56 177 PHE A O 1
ATOM 1440 N N . GLN A 1 178 ? 33.560 3.361 -52.811 1.00 80.56 178 GLN A N 1
ATOM 1441 C CA . GLN A 1 178 ? 33.147 3.103 -54.195 1.00 80.56 178 GLN A CA 1
ATOM 1442 C C . GLN A 1 178 ? 33.386 4.316 -55.102 1.00 80.56 178 GLN A C 1
ATOM 1444 O O . GLN A 1 178 ? 33.944 4.157 -56.190 1.00 80.56 178 GLN A O 1
ATOM 1449 N N . LEU A 1 179 ? 33.036 5.524 -54.651 1.00 81.50 179 LEU A N 1
ATOM 1450 C CA . LEU A 1 179 ? 33.255 6.762 -55.408 1.00 81.50 179 LEU A CA 1
ATOM 1451 C C . LEU A 1 179 ? 34.742 7.023 -55.677 1.00 81.50 179 LEU A C 1
ATOM 1453 O O . LEU A 1 179 ? 35.106 7.332 -56.813 1.00 81.50 179 LEU A O 1
ATOM 1457 N N . ILE A 1 180 ? 35.612 6.831 -54.680 1.00 83.12 180 ILE A N 1
ATOM 1458 C CA . ILE A 1 180 ? 37.069 6.990 -54.835 1.00 83.12 180 ILE A CA 1
ATOM 1459 C C . ILE A 1 180 ? 37.620 6.005 -55.874 1.00 83.12 180 ILE A C 1
ATOM 1461 O O . ILE A 1 180 ? 38.396 6.396 -56.750 1.00 83.12 180 ILE A O 1
ATOM 1465 N N . ASN A 1 181 ? 37.192 4.740 -55.828 1.00 83.62 181 ASN A N 1
ATOM 1466 C CA . ASN A 1 181 ? 37.630 3.732 -56.796 1.00 83.62 181 ASN A CA 1
ATOM 1467 C C . ASN A 1 181 ? 37.159 4.052 -58.220 1.00 83.62 181 ASN A C 1
ATOM 1469 O O . ASN A 1 181 ? 37.932 3.926 -59.171 1.00 83.62 181 ASN A O 1
ATOM 1473 N N . ILE A 1 182 ? 35.917 4.514 -58.379 1.00 87.19 182 ILE A N 1
ATOM 1474 C CA . ILE A 1 182 ? 35.395 4.943 -59.683 1.00 87.19 182 ILE A CA 1
ATOM 1475 C C . ILE A 1 182 ? 36.204 6.133 -60.211 1.00 87.19 182 ILE A C 1
ATOM 1477 O O . ILE A 1 182 ? 36.631 6.112 -61.367 1.00 87.19 182 ILE A O 1
ATOM 1481 N N . TYR A 1 183 ? 36.475 7.134 -59.372 1.00 82.94 183 TYR A N 1
ATOM 1482 C CA . TYR A 1 183 ? 37.236 8.320 -59.772 1.00 82.94 183 TYR A CA 1
ATOM 1483 C C . TYR A 1 183 ? 38.681 7.973 -60.162 1.00 82.94 183 TYR A C 1
ATOM 1485 O O . TYR A 1 183 ? 39.193 8.464 -61.170 1.00 82.94 183 TYR A O 1
ATOM 1493 N N . SER A 1 184 ? 39.319 7.056 -59.427 1.00 85.56 184 SER A N 1
ATOM 1494 C CA . SER A 1 184 ? 40.649 6.528 -59.756 1.00 85.56 184 SER A CA 1
ATOM 1495 C C . SER A 1 184 ? 40.665 5.811 -61.113 1.00 85.56 184 SER A C 1
ATOM 1497 O O . SER A 1 184 ? 41.534 6.071 -61.948 1.00 85.56 184 SER A O 1
ATOM 1499 N N . LEU A 1 185 ? 39.664 4.968 -61.387 1.00 85.56 185 LEU A N 1
ATOM 1500 C CA . LEU A 1 185 ? 39.545 4.246 -62.658 1.00 85.56 185 LEU A CA 1
ATOM 1501 C C . LEU A 1 185 ? 39.291 5.174 -63.851 1.00 85.56 185 LEU A C 1
ATOM 1503 O O . LEU A 1 185 ? 39.822 4.932 -64.938 1.00 85.56 185 LEU A O 1
ATOM 1507 N N . VAL A 1 186 ? 38.479 6.215 -63.669 1.00 87.75 186 VAL A N 1
ATOM 1508 C CA . VAL A 1 186 ? 38.218 7.220 -64.710 1.00 87.75 186 VAL A CA 1
ATOM 1509 C C . VAL A 1 186 ? 39.482 8.030 -64.988 1.00 87.75 186 VAL A C 1
ATOM 1511 O O . VAL A 1 186 ? 39.896 8.112 -66.143 1.00 87.75 186 VAL A O 1
ATOM 1514 N N . SER A 1 187 ? 40.160 8.510 -63.944 1.00 86.62 187 SER A N 1
ATOM 1515 C CA . SER A 1 187 ? 41.428 9.239 -64.068 1.00 86.62 187 SER A CA 1
ATOM 1516 C C . SER A 1 187 ? 42.509 8.403 -64.772 1.00 86.62 187 SER A C 1
ATOM 1518 O O . SER A 1 187 ? 43.153 8.868 -65.714 1.00 86.62 187 SER A O 1
ATOM 1520 N N . ALA A 1 188 ? 42.640 7.117 -64.430 1.00 85.19 188 ALA A N 1
ATOM 1521 C CA . ALA A 1 188 ? 43.578 6.210 -65.096 1.00 85.19 188 ALA A CA 1
ATOM 1522 C C . ALA A 1 188 ? 43.235 5.972 -66.581 1.00 85.19 188 ALA A C 1
ATOM 1524 O O . ALA A 1 188 ? 44.131 5.829 -67.418 1.00 85.19 188 ALA A O 1
ATOM 1525 N N . LYS A 1 189 ? 41.944 5.929 -66.940 1.00 83.94 189 LYS A N 1
ATOM 1526 C CA . LYS A 1 189 ? 41.506 5.828 -68.344 1.00 83.94 189 LYS A CA 1
ATOM 1527 C C . LYS A 1 189 ? 41.793 7.110 -69.121 1.00 83.94 189 LYS A C 1
ATOM 1529 O O . LYS A 1 189 ? 42.175 7.029 -70.288 1.00 83.94 189 LYS A O 1
ATOM 1534 N N . GLU A 1 190 ? 41.629 8.270 -68.497 1.00 83.62 190 GLU A N 1
ATOM 1535 C CA . GLU A 1 190 ? 41.941 9.562 -69.110 1.00 83.62 190 GLU A CA 1
ATOM 1536 C C . GLU A 1 190 ? 43.440 9.727 -69.361 1.00 83.62 190 GLU A C 1
ATOM 1538 O O . GLU A 1 190 ? 43.823 10.116 -70.465 1.00 83.62 190 GLU A O 1
ATOM 1543 N N . GLN A 1 191 ? 44.287 9.334 -68.405 1.00 81.06 191 GLN A N 1
ATOM 1544 C CA . GLN A 1 191 ? 45.744 9.337 -68.574 1.00 81.06 191 GLN A CA 1
ATOM 1545 C C . GLN A 1 191 ? 46.183 8.430 -69.732 1.00 81.06 191 GLN A C 1
ATOM 1547 O O . GLN A 1 191 ? 46.881 8.886 -70.636 1.00 81.06 191 GLN A O 1
ATOM 1552 N N . LYS A 1 192 ? 45.672 7.192 -69.796 1.00 82.31 192 LYS A N 1
ATOM 1553 C CA . LYS A 1 192 ? 45.958 6.267 -70.912 1.00 82.31 192 LYS A CA 1
ATOM 1554 C C . LYS A 1 192 ? 45.482 6.799 -72.268 1.00 82.31 192 LYS A C 1
ATOM 1556 O O . LYS A 1 192 ? 46.143 6.599 -73.284 1.00 82.31 192 LYS A O 1
ATOM 1561 N N . LYS A 1 193 ? 44.337 7.487 -72.306 1.00 82.56 193 LYS A N 1
ATOM 1562 C CA . LYS A 1 193 ? 43.808 8.107 -73.533 1.00 82.56 193 LYS A CA 1
ATOM 1563 C C . LYS A 1 193 ? 44.626 9.329 -73.966 1.00 82.56 193 LYS A C 1
ATOM 1565 O O . LYS A 1 193 ? 44.701 9.600 -75.162 1.00 82.56 193 LYS A O 1
ATOM 1570 N N . ALA A 1 194 ? 45.209 10.065 -73.022 1.00 78.62 194 ALA A N 1
ATOM 1571 C CA . ALA A 1 194 ? 46.095 11.192 -73.301 1.00 78.62 194 ALA A CA 1
ATOM 1572 C C . ALA A 1 194 ? 47.474 10.733 -73.804 1.00 78.62 194 ALA A C 1
ATOM 1574 O O . ALA A 1 194 ? 48.017 11.352 -74.714 1.00 78.62 194 ALA A O 1
ATOM 1575 N N . GLU A 1 195 ? 48.008 9.634 -73.267 1.00 78.38 195 GLU A N 1
ATOM 1576 C CA . GLU A 1 195 ? 49.254 9.013 -73.739 1.00 78.38 195 GLU A CA 1
ATOM 1577 C C . GLU A 1 195 ? 49.117 8.440 -75.153 1.00 78.38 195 GLU A C 1
ATOM 1579 O O . GLU A 1 195 ? 49.990 8.664 -75.979 1.00 78.38 195 GLU A O 1
ATOM 1584 N N . ALA A 1 196 ? 47.989 7.800 -75.478 1.00 75.50 196 ALA A N 1
ATOM 1585 C CA . ALA A 1 196 ? 47.727 7.268 -76.821 1.00 75.50 196 ALA A CA 1
ATOM 1586 C C . ALA A 1 196 ? 47.499 8.343 -77.909 1.00 75.50 196 ALA A C 1
ATOM 1588 O O . ALA A 1 196 ? 47.336 8.007 -79.080 1.00 75.50 196 ALA A O 1
ATOM 1589 N N . ARG A 1 197 ? 47.408 9.624 -77.527 1.00 72.25 197 ARG A N 1
ATOM 1590 C CA . ARG A 1 197 ? 47.237 10.771 -78.438 1.00 72.25 197 ARG A CA 1
ATOM 1591 C C . ARG A 1 197 ? 48.535 11.556 -78.680 1.00 72.25 197 ARG A C 1
ATOM 1593 O O . ARG A 1 197 ? 48.490 12.518 -79.445 1.00 72.25 197 ARG A O 1
ATOM 1600 N N . LYS A 1 198 ? 49.635 11.194 -78.016 1.00 61.59 198 LYS A N 1
ATOM 1601 C CA . LYS A 1 198 ? 50.987 11.717 -78.268 1.00 61.59 198 LYS A CA 1
ATOM 1602 C C . LYS A 1 198 ? 51.742 10.772 -79.192 1.00 61.59 198 LYS A C 1
ATOM 1604 O O . LYS A 1 198 ? 52.568 11.298 -79.965 1.00 61.59 198 LYS A O 1
#

Organism: NCBI:txid2935761

Secondary structure (DSSP, 8-state):
---------------PPPHHHHHTT--SS-GGG------------------------------------SGGGGTS----TT--PPP---GGG--TTS-----HHHHHHHHHHHHHHHHHHHHHTT-SHHHHHHHHHHHHHHHHHHHHHHHHHHHHHHHHHHHHHHHHHHHHHHHHHHHHHHHHHHHHHHHHHHHTT-

InterPro domains:
  IPR019380 Casein kinase substrate, phosphoprotein PP28 [PF10252] (80-157)
  IPR039876 28kDa heat- and acid-stable phosphoprotein [PTHR22055] (1-197)

pLDDT: mean 71.97, std 18.84, range [29.17, 97.69]

Radius of gyration: 45.25 Å; chains: 1; bounding box: 113×46×121 Å

Sequence (198 aa):
MGRGKFKGKPTGQRQFSTPEDILAGTSRRPRTFKREQAEHVEEVSEDEAAGEESGEESGEELEEKSERRKGTQGLIEINNPNLVKAKNLKAKDVDFGKTTELSRREREELEKQRAHERYMQLQEQGKTEKARLDLERLALIRQQRAEAAKKREEEKAGNVLRSSFTGFDVFEDMYYFQLINIYSLVSAKEQKKAEARK